Protein AF-A0A258BXW6-F1 (afdb_monomer)

Foldseek 3Di:
DPPPPDPDDDDDPPDDDDDQKDKDWFWDDKFWAPDKDKDWDDDPNKTKIKIKTKIKIKTKMFMAGPPPRDTLDIDIDMDMKMKMKIWIWDWDDDDPDIDIAIGIDIDIDDPVVVVVVNVVVRVLVRVCSVVVHDSVQVVVVDDPDDDPDDPVVVPPPSPDDDPDDDDDDDDDDDDDDDDDDDDDDDDDDDDDDDDDDDDDDDDPALEFEDEALDLDGDPSNLVSLLVCLVVLAVHKHKYWYKYFLVNQDQLQSLVVSLVSNVSNSLSSNVVSVFDSVQKAWPDADDSRDRDFQDDDDRMGTGTMIIGHD

Mean predicted aligned error: 19.69 Å

pLDDT: mean 71.51, std 20.93, range [25.02, 97.0]

Secondary structure (DSSP, 8-state):
-------PPPP-TTPPPP-SEEEEEEEEEEES-SS-EEEE--BTTEEEEEEEEEEEEEEEEEEEETTT--EEEEEEEEEEEEEEEEEEEEEEEETTEEEEEEEEEEEE--HHHHHHHHHHHHHHHHHHHHHT--HHHHHTT--SS-----HHHHTTTTT---TT-PPPPP---------PPPP-------------------TT-EEEE--TT--PPPHHHHHHHHHHHHHHTTS-EEEEEEEETT----HHHHHHHHHHHHHHHHHHHHTTT--GGGEEEEE---TT-----B-STTEEEEEEEEE--

Nearest PDB structures (foldseek):
  4q79-assembly1_C  TM=8.155E-01  e=1.060E-08  Escherichia coli Xuzhou21
  6lqh-assembly1_A  TM=7.697E-01  e=7.019E-09  Escherichia coli K-12
  7brm-assembly1_A  TM=7.481E-01  e=8.883E-09  Escherichia coli K-12
  6l7a-assembly1_A  TM=6.802E-01  e=4.383E-09  Escherichia coli O69:H11 str. 08-4661
  6si7-assembly1_P  TM=7.973E-01  e=1.498E-07  Escherichia coli

Sequence (309 aa):
MNGNRVPWLPYFGGTITQSDYYIVGGITELNYNIRSGGGEVQINNIGPKARVFTQSVAVDLRIVDSRSLVVIKTISLTKQFSGYEIGADVFRFFGTDLFDINIGAKGQEPLQLGIRTALEEATMRLVAATAKVDPTLCMGQRLDTIPDLPADQLRGRALRQPAGAVAPSAMEEAAQPGASVPTGASLNQPSDVRRASAGAASGDALQVGFEFGDATLTGAGQSVLDRVAQRAATGPTDLMIVAHDTENWDPAKRDSLLDQRITAVVSALANRGVPIGGITVTWRPDKSDTSIHRDGPGRQEIAKIQVRK

Structure (mmCIF, N/CA/C/O backbone):
data_AF-A0A258BXW6-F1
#
_entry.id   AF-A0A258BXW6-F1
#
loop_
_atom_site.group_PDB
_atom_site.id
_atom_site.type_symbol
_atom_site.label_atom_id
_atom_site.label_alt_id
_atom_site.label_comp_id
_atom_site.label_asym_id
_atom_site.label_entity_id
_atom_site.label_seq_id
_atom_site.pdbx_PDB_ins_code
_atom_site.Cartn_x
_atom_site.Cartn_y
_atom_site.Cartn_z
_atom_site.occupancy
_atom_site.B_iso_or_equiv
_atom_site.auth_seq_id
_atom_site.auth_comp_id
_atom_site.auth_asym_id
_atom_site.auth_atom_id
_atom_site.pdbx_PDB_model_num
ATOM 1 N N . MET A 1 1 ? -2.210 19.583 -42.099 1.00 38.62 1 MET A N 1
ATOM 2 C CA . MET A 1 1 ? -1.957 18.625 -41.001 1.00 38.62 1 MET A CA 1
ATOM 3 C C . MET A 1 1 ? -1.018 17.557 -41.535 1.00 38.62 1 MET A C 1
ATOM 5 O O . MET A 1 1 ? -1.472 16.644 -42.210 1.00 38.62 1 MET A O 1
ATOM 9 N N . ASN A 1 2 ? 0.290 17.710 -41.326 1.00 38.69 2 ASN A N 1
ATOM 10 C CA . ASN A 1 2 ? 1.260 16.693 -41.731 1.00 38.69 2 ASN A CA 1
ATOM 11 C C . ASN A 1 2 ? 1.215 15.573 -40.689 1.00 38.69 2 ASN A C 1
ATOM 13 O O . ASN A 1 2 ? 1.906 15.630 -39.679 1.00 38.69 2 ASN A O 1
ATOM 17 N N . GLY A 1 3 ? 0.306 14.616 -40.886 1.00 45.84 3 GLY A N 1
ATOM 18 C CA . GLY A 1 3 ? 0.217 13.429 -40.046 1.00 45.84 3 GLY A CA 1
ATOM 19 C C . GLY A 1 3 ? 1.504 12.628 -40.187 1.00 45.84 3 GLY A C 1
ATOM 20 O O . GLY A 1 3 ? 1.820 12.164 -41.283 1.00 45.84 3 GLY A O 1
ATOM 21 N N . ASN A 1 4 ? 2.257 12.497 -39.097 1.00 52.84 4 ASN A N 1
ATOM 22 C CA . ASN A 1 4 ? 3.433 11.638 -39.046 1.00 52.84 4 ASN A CA 1
ATOM 23 C C . ASN A 1 4 ? 3.034 10.236 -39.529 1.00 52.84 4 ASN A C 1
ATOM 25 O O . ASN A 1 4 ? 2.206 9.573 -38.902 1.00 52.84 4 ASN A O 1
ATOM 29 N N . ARG A 1 5 ? 3.585 9.796 -40.670 1.00 52.72 5 ARG A N 1
ATOM 30 C CA . ARG A 1 5 ? 3.429 8.420 -41.150 1.00 52.72 5 ARG A CA 1
ATOM 31 C C . ARG A 1 5 ? 4.165 7.517 -40.173 1.00 52.72 5 ARG A C 1
ATOM 33 O O . ARG A 1 5 ? 5.387 7.421 -40.220 1.00 52.72 5 ARG A O 1
ATOM 40 N N . VAL A 1 6 ? 3.420 6.887 -39.276 1.00 55.12 6 VAL A N 1
ATOM 41 C CA . VAL A 1 6 ? 3.958 5.820 -38.436 1.00 55.12 6 VAL A CA 1
ATOM 42 C C . VAL A 1 6 ? 4.238 4.637 -39.371 1.00 55.12 6 VAL A C 1
ATOM 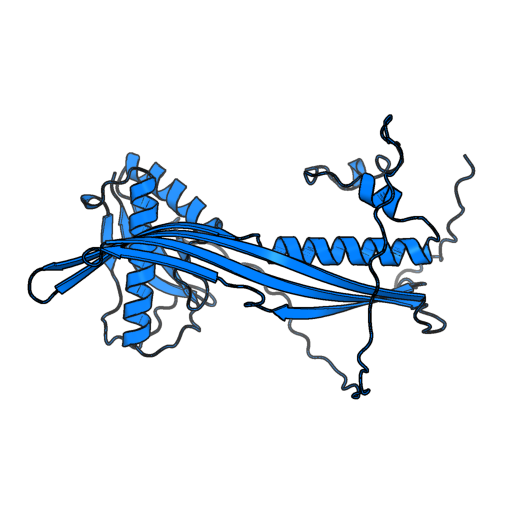44 O O . VAL A 1 6 ? 3.324 4.243 -40.103 1.00 55.12 6 VAL A O 1
ATOM 47 N N . PRO A 1 7 ? 5.472 4.109 -39.446 1.00 62.53 7 PRO A N 1
ATOM 48 C CA . PRO A 1 7 ? 5.765 2.954 -40.282 1.00 62.53 7 PRO A CA 1
ATOM 49 C C . PRO A 1 7 ? 5.052 1.742 -39.680 1.00 62.53 7 PRO A C 1
ATOM 51 O O . PRO A 1 7 ? 5.501 1.168 -38.693 1.00 62.53 7 PRO A O 1
ATOM 54 N N . TRP A 1 8 ? 3.895 1.387 -40.230 1.00 60.78 8 TRP A N 1
ATOM 55 C CA . TRP A 1 8 ? 3.171 0.196 -39.806 1.00 60.78 8 TRP A CA 1
ATOM 56 C C . TRP A 1 8 ? 3.948 -1.041 -40.254 1.00 60.78 8 TRP A C 1
ATOM 58 O O . TRP A 1 8 ? 4.166 -1.231 -41.452 1.00 60.78 8 TRP A O 1
ATOM 68 N N . LEU A 1 9 ? 4.354 -1.888 -39.305 1.00 64.69 9 LEU A N 1
ATOM 69 C CA . LEU A 1 9 ? 4.819 -3.228 -39.643 1.00 64.69 9 LEU A CA 1
ATOM 70 C C . LEU A 1 9 ? 3.616 -4.060 -40.124 1.00 64.69 9 LEU A C 1
ATOM 72 O O . LEU A 1 9 ? 2.578 -4.057 -39.455 1.00 64.69 9 LEU A O 1
ATOM 76 N N . PRO A 1 10 ? 3.717 -4.756 -41.270 1.00 67.56 10 PRO A N 1
ATOM 77 C CA . PRO A 1 10 ? 2.646 -5.619 -41.748 1.00 67.56 10 PRO A CA 1
ATOM 78 C C . PRO A 1 10 ? 2.363 -6.727 -40.726 1.00 67.56 10 PRO A C 1
ATOM 80 O O . PRO A 1 10 ? 3.268 -7.439 -40.293 1.00 67.56 10 PRO A O 1
ATOM 83 N N . TYR A 1 11 ? 1.095 -6.857 -40.331 1.00 69.88 11 TYR A N 1
ATOM 84 C CA . TYR A 1 11 ? 0.631 -7.927 -39.454 1.00 69.88 11 TYR A CA 1
ATOM 85 C C . TYR A 1 11 ? 0.370 -9.190 -40.272 1.00 69.88 11 TYR A C 1
ATOM 87 O O . TYR A 1 11 ? -0.451 -9.183 -41.191 1.00 69.88 11 TYR A O 1
ATOM 95 N N . PHE A 1 12 ? 1.027 -10.284 -39.901 1.00 75.81 12 PHE A N 1
ATOM 96 C CA . PHE A 1 12 ? 0.749 -11.609 -40.440 1.00 75.81 12 PHE A CA 1
ATOM 97 C C . PHE A 1 12 ? 0.107 -12.459 -39.339 1.00 75.81 12 PHE A C 1
ATOM 99 O O . PHE A 1 12 ? 0.644 -12.564 -38.233 1.00 75.81 12 PHE A O 1
ATOM 106 N N . GLY A 1 13 ? -1.054 -13.055 -39.617 1.00 79.94 13 GLY A N 1
ATOM 107 C CA . GLY A 1 13 ? -1.730 -13.940 -38.665 1.00 79.94 13 GLY A CA 1
ATOM 108 C C . GLY A 1 13 ? -0.790 -15.053 -38.188 1.00 79.94 13 GLY A C 1
ATOM 109 O O . GLY A 1 13 ? -0.112 -15.677 -38.998 1.00 79.94 13 GLY A O 1
ATOM 110 N N . GLY A 1 14 ? -0.715 -15.266 -36.872 1.00 82.75 14 GLY A N 1
ATOM 111 C CA . GLY A 1 14 ? 0.210 -16.227 -36.255 1.00 82.75 14 GLY A CA 1
ATOM 112 C C . GLY A 1 14 ? 1.610 -15.686 -35.926 1.00 82.75 14 GLY A C 1
ATOM 113 O O . GLY A 1 14 ? 2.431 -16.444 -35.419 1.00 82.75 14 GLY A O 1
ATOM 114 N N . THR A 1 15 ? 1.890 -14.398 -36.163 1.00 78.69 15 THR A N 1
ATOM 115 C CA . THR A 1 15 ? 3.160 -13.752 -35.768 1.00 78.69 15 THR A CA 1
ATOM 116 C C . THR A 1 15 ? 3.024 -12.913 -34.493 1.00 78.69 15 THR A C 1
ATOM 118 O O . THR A 1 15 ? 1.950 -12.392 -34.186 1.00 78.69 15 THR A O 1
ATOM 121 N N . ILE A 1 16 ? 4.119 -12.791 -33.731 1.00 76.19 16 ILE A N 1
ATOM 122 C CA . ILE A 1 16 ? 4.218 -11.889 -32.575 1.00 76.19 16 ILE A CA 1
ATOM 123 C C . ILE A 1 16 ? 4.626 -10.508 -33.091 1.00 76.19 16 ILE A C 1
ATOM 125 O O . ILE A 1 16 ? 5.629 -10.383 -33.794 1.00 76.19 16 ILE A O 1
ATOM 129 N N . THR A 1 17 ? 3.859 -9.475 -32.739 1.00 77.50 17 THR A N 1
ATOM 130 C CA . THR A 1 17 ? 4.159 -8.090 -33.122 1.00 77.50 17 THR A CA 1
ATOM 131 C C . THR A 1 17 ? 5.529 -7.673 -32.597 1.00 77.50 17 THR A C 1
ATOM 133 O O . THR A 1 17 ? 5.824 -7.828 -31.412 1.00 77.50 17 THR A O 1
ATOM 136 N N . GLN A 1 18 ? 6.355 -7.121 -33.482 1.00 81.44 18 GLN A N 1
ATOM 137 C CA . GLN A 1 18 ? 7.660 -6.585 -33.119 1.00 81.44 18 GLN A CA 1
ATOM 138 C C . GLN A 1 18 ? 7.512 -5.307 -32.281 1.00 81.44 18 GLN A C 1
ATOM 140 O O . GLN A 1 18 ? 6.713 -4.431 -32.610 1.00 81.44 18 GLN A O 1
ATOM 145 N N . SER A 1 19 ? 8.337 -5.183 -31.241 1.00 87.19 19 SER A N 1
ATOM 146 C CA . SER A 1 19 ? 8.493 -3.958 -30.453 1.00 87.19 19 SER A CA 1
ATOM 147 C C . SER A 1 19 ? 9.816 -3.280 -30.798 1.00 87.19 19 SER A C 1
ATOM 149 O O . SER A 1 19 ? 10.852 -3.940 -30.852 1.00 87.19 19 SER A O 1
ATOM 151 N N . ASP A 1 20 ? 9.806 -1.962 -31.002 1.00 89.00 20 ASP A N 1
ATOM 152 C CA . ASP A 1 20 ? 11.047 -1.182 -31.118 1.00 89.00 20 ASP A CA 1
ATOM 153 C C . ASP A 1 20 ? 11.695 -0.965 -29.747 1.00 89.00 20 ASP A C 1
ATOM 155 O O . ASP A 1 20 ? 12.913 -1.065 -29.607 1.00 89.00 20 ASP A O 1
ATOM 159 N N . TYR A 1 21 ? 10.880 -0.783 -28.707 1.00 93.88 21 TYR A N 1
ATOM 160 C CA . TYR A 1 21 ? 11.328 -0.563 -27.334 1.00 93.88 21 TYR A CA 1
ATOM 161 C C . TYR A 1 21 ? 10.592 -1.466 -26.351 1.00 93.88 21 TYR A C 1
ATOM 163 O O . TYR A 1 21 ? 9.419 -1.788 -26.547 1.00 93.88 21 TYR A O 1
ATOM 171 N N . TYR A 1 22 ? 11.257 -1.798 -25.249 1.00 94.31 22 TYR A N 1
ATOM 172 C CA . TYR A 1 22 ? 10.621 -2.400 -24.082 1.00 94.31 22 TYR A CA 1
ATOM 173 C C . TYR A 1 22 ? 11.008 -1.647 -22.809 1.00 94.31 22 TYR A C 1
ATOM 175 O O . TYR A 1 22 ? 12.120 -1.133 -22.682 1.00 94.31 22 TYR A O 1
ATOM 183 N N . ILE A 1 23 ? 10.070 -1.563 -21.864 1.00 96.31 23 ILE A N 1
ATOM 184 C CA . ILE A 1 23 ? 10.306 -0.999 -20.533 1.00 96.31 23 ILE A CA 1
ATOM 185 C C . ILE A 1 23 ? 10.512 -2.158 -19.564 1.00 96.31 23 ILE A C 1
ATOM 187 O O . ILE A 1 23 ? 9.739 -3.114 -19.559 1.00 96.31 23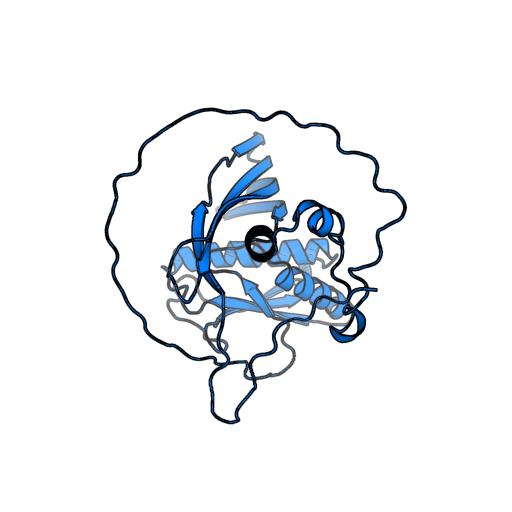 ILE A O 1
ATOM 191 N N . VAL A 1 24 ? 11.554 -2.074 -18.745 1.00 96.69 24 VAL A N 1
ATOM 192 C CA . VAL A 1 24 ? 11.873 -3.063 -17.713 1.00 96.69 24 VAL A CA 1
ATOM 193 C C . VAL A 1 24 ? 12.290 -2.350 -16.434 1.00 96.69 24 VAL A C 1
ATOM 195 O O . VAL A 1 24 ? 12.892 -1.281 -16.481 1.00 96.69 24 VAL A O 1
ATOM 198 N N . GLY A 1 25 ? 11.980 -2.939 -15.288 1.00 95.69 25 GLY A N 1
ATOM 199 C CA . GLY A 1 25 ? 12.284 -2.371 -13.983 1.00 95.69 25 GLY A CA 1
ATOM 200 C C . GLY A 1 25 ? 11.345 -2.919 -12.922 1.00 95.69 25 GLY A C 1
ATOM 201 O O . GLY A 1 25 ? 10.719 -3.960 -13.133 1.00 95.69 25 GLY A O 1
ATOM 202 N N . GLY A 1 26 ? 11.227 -2.217 -11.802 1.00 94.25 26 GLY A N 1
ATOM 203 C CA . GLY A 1 26 ? 10.331 -2.621 -10.732 1.00 94.25 26 GLY A CA 1
ATOM 204 C C . GLY A 1 26 ? 10.253 -1.625 -9.588 1.00 94.25 26 GLY A C 1
ATOM 205 O O . GLY A 1 26 ? 10.873 -0.565 -9.604 1.00 94.25 26 GLY A O 1
ATOM 206 N N . ILE A 1 27 ? 9.462 -2.003 -8.590 1.00 93.44 27 ILE A N 1
ATOM 207 C CA . ILE A 1 27 ? 9.464 -1.371 -7.275 1.00 93.44 27 ILE A CA 1
ATOM 208 C C . ILE A 1 27 ? 10.717 -1.867 -6.556 1.00 93.44 27 ILE A C 1
ATOM 210 O O . ILE A 1 27 ? 10.876 -3.074 -6.373 1.00 93.44 27 ILE A O 1
ATOM 214 N N . THR A 1 28 ? 11.615 -0.955 -6.208 1.00 91.69 28 THR A N 1
ATOM 215 C CA . THR A 1 28 ? 12.953 -1.277 -5.691 1.00 91.69 28 THR A CA 1
ATOM 216 C C . THR A 1 28 ? 13.121 -0.968 -4.215 1.00 91.69 28 THR A C 1
ATOM 218 O O . THR A 1 28 ? 13.999 -1.538 -3.574 1.00 91.69 28 THR A O 1
ATOM 221 N N . GLU A 1 29 ? 12.242 -0.146 -3.645 1.00 84.50 29 GLU A N 1
ATOM 222 C CA . GLU A 1 29 ? 12.220 0.124 -2.212 1.00 84.50 29 GLU A CA 1
ATOM 223 C C . GLU A 1 29 ? 10.786 0.182 -1.702 1.00 84.50 29 GLU A C 1
ATOM 225 O O . GLU A 1 29 ? 9.893 0.723 -2.357 1.00 84.50 29 GLU A O 1
ATOM 230 N N . LEU A 1 30 ? 10.593 -0.343 -0.497 1.00 84.31 30 LEU A N 1
ATOM 231 C CA . LEU A 1 30 ? 9.419 -0.110 0.324 1.00 84.31 30 LEU A CA 1
ATOM 232 C C . LEU A 1 30 ? 9.897 0.059 1.763 1.00 84.31 30 LEU A C 1
ATOM 234 O O . LEU A 1 30 ? 10.397 -0.885 2.374 1.00 84.31 30 LEU A O 1
ATOM 238 N N . ASN A 1 31 ? 9.776 1.273 2.283 1.00 76.94 31 ASN A N 1
ATOM 239 C CA . ASN A 1 31 ? 10.279 1.632 3.598 1.00 76.94 31 ASN A CA 1
ATOM 240 C C . ASN A 1 31 ? 9.134 2.144 4.461 1.00 76.94 31 ASN A C 1
ATOM 242 O O . ASN A 1 31 ? 8.517 3.154 4.147 1.00 76.94 31 ASN A O 1
ATOM 246 N N . TYR A 1 32 ? 8.850 1.451 5.558 1.00 69.12 32 TYR A N 1
ATOM 247 C CA . TYR A 1 32 ? 7.686 1.725 6.399 1.00 69.12 32 TYR A CA 1
ATOM 248 C C . TYR A 1 32 ? 7.943 2.726 7.532 1.00 69.12 32 TYR A C 1
ATOM 250 O O . TYR A 1 32 ? 7.028 3.005 8.303 1.00 69.12 32 TYR A O 1
ATOM 258 N N . ASN A 1 33 ? 9.168 3.242 7.688 1.00 63.09 33 ASN A N 1
ATOM 259 C CA . ASN A 1 33 ? 9.505 4.054 8.857 1.00 63.09 33 ASN A CA 1
ATOM 260 C C . ASN A 1 33 ? 10.612 5.084 8.586 1.00 63.09 33 ASN A C 1
ATOM 262 O O . ASN A 1 33 ? 11.692 5.021 9.171 1.00 63.09 33 ASN A O 1
ATOM 266 N N . ILE A 1 34 ? 10.348 6.046 7.699 1.00 56.78 34 ILE A N 1
ATOM 267 C CA . ILE A 1 34 ? 11.356 7.059 7.340 1.00 56.78 34 ILE A CA 1
ATOM 268 C C . ILE A 1 34 ? 11.399 8.207 8.353 1.00 56.78 34 ILE A C 1
ATOM 270 O O . ILE A 1 34 ? 12.479 8.695 8.678 1.00 56.78 34 ILE A O 1
ATOM 274 N N . ARG A 1 35 ? 10.235 8.630 8.864 1.00 55.94 35 ARG A N 1
ATOM 275 C CA . ARG A 1 35 ? 10.067 9.664 9.903 1.00 55.94 35 ARG A CA 1
ATOM 276 C C . ARG A 1 35 ? 8.717 9.481 10.590 1.00 55.94 35 ARG A C 1
ATOM 278 O O . ARG A 1 35 ? 7.756 10.180 10.268 1.00 55.94 35 ARG A O 1
ATOM 285 N N . SER A 1 36 ? 8.630 8.504 11.484 1.00 58.41 36 SER A N 1
ATOM 286 C CA . SER A 1 36 ? 7.463 8.366 12.357 1.00 58.41 36 SER A CA 1
ATOM 287 C C . SER A 1 36 ? 7.725 9.099 13.667 1.00 58.41 36 SER A C 1
ATOM 289 O O . SER A 1 36 ? 8.821 9.022 14.218 1.00 58.41 36 SER A O 1
ATOM 291 N N . GLY A 1 37 ? 6.740 9.845 14.152 1.00 61.16 37 GLY A N 1
ATOM 292 C CA . GLY A 1 37 ? 6.876 10.658 15.356 1.00 61.16 37 GLY A CA 1
ATOM 293 C C . GLY A 1 37 ? 5.520 10.927 15.981 1.00 61.16 37 GLY A C 1
ATOM 294 O O . GLY A 1 37 ? 4.497 10.876 15.303 1.00 61.16 37 GLY A O 1
ATOM 295 N N . GLY A 1 38 ? 5.494 11.194 17.278 1.00 65.88 38 GLY A N 1
ATOM 296 C CA . GLY A 1 38 ? 4.250 11.464 17.974 1.00 65.88 38 GLY A CA 1
ATOM 297 C C . GLY A 1 38 ? 4.477 11.939 19.394 1.00 65.88 38 GLY A C 1
ATOM 298 O O . GLY A 1 38 ? 5.539 11.713 19.969 1.00 65.88 38 GLY A O 1
ATOM 299 N N . GLY A 1 39 ? 3.475 12.624 19.925 1.00 65.56 39 GLY A N 1
ATOM 300 C CA . GLY A 1 39 ? 3.435 13.085 21.303 1.00 65.56 39 GLY A CA 1
ATOM 301 C C . GLY A 1 39 ? 2.172 12.573 21.972 1.00 65.56 39 GLY A C 1
ATOM 302 O O . GLY A 1 39 ? 1.099 12.554 21.363 1.00 65.56 39 GLY A O 1
ATOM 303 N N . GLU A 1 40 ? 2.311 12.166 23.224 1.00 73.94 40 GLU A N 1
ATOM 304 C CA . GLU A 1 40 ? 1.192 11.841 24.095 1.00 73.94 40 GLU A CA 1
ATOM 305 C C . GLU A 1 40 ? 1.323 12.636 25.390 1.00 73.94 40 GLU A C 1
ATOM 307 O O . GLU A 1 40 ? 2.422 12.834 25.911 1.00 73.94 40 GLU A O 1
ATOM 312 N N . VAL A 1 41 ? 0.196 13.138 25.884 1.00 70.56 41 VAL A N 1
ATOM 313 C CA . VAL A 1 41 ? 0.109 13.793 27.191 1.00 70.56 41 VAL A CA 1
ATOM 314 C C . VAL A 1 41 ? -0.939 13.040 27.978 1.00 70.56 41 VAL A C 1
ATOM 316 O O . VAL A 1 41 ? -2.065 12.910 27.513 1.00 70.56 41 VAL A O 1
ATOM 319 N N . GLN A 1 42 ? -0.578 12.550 29.160 1.00 69.56 42 GLN A N 1
ATOM 320 C CA . GLN A 1 42 ? -1.467 11.746 29.991 1.00 69.56 42 GLN A CA 1
ATOM 321 C C . GLN A 1 42 ? -1.538 12.325 31.406 1.00 69.56 42 GLN A C 1
ATOM 323 O O . GLN A 1 42 ? -0.515 12.622 32.021 1.00 69.56 42 GLN A O 1
ATOM 328 N N . ILE A 1 43 ? -2.755 12.466 31.935 1.00 59.34 43 ILE A N 1
ATOM 329 C CA . ILE A 1 43 ? -3.023 12.791 33.341 1.00 59.34 43 ILE A CA 1
ATOM 330 C C . ILE A 1 43 ? -3.994 11.736 33.865 1.00 59.34 43 ILE A C 1
ATOM 332 O O . ILE A 1 43 ? -5.076 11.571 33.310 1.00 59.34 43 ILE A O 1
ATOM 336 N N . ASN A 1 44 ? -3.621 11.012 34.925 1.00 60.66 44 ASN A N 1
ATOM 337 C CA . ASN A 1 44 ? -4.410 9.889 35.457 1.00 60.66 44 ASN A CA 1
ATOM 338 C C . ASN A 1 44 ? -4.775 8.844 34.384 1.00 60.66 44 ASN A C 1
ATOM 340 O O . ASN A 1 44 ? -5.899 8.350 34.359 1.00 60.66 44 ASN A O 1
ATOM 344 N N . ASN A 1 45 ? -3.829 8.539 33.487 1.00 63.03 45 ASN A N 1
ATOM 345 C CA . ASN A 1 45 ? -4.018 7.649 32.339 1.00 63.03 45 ASN A CA 1
ATOM 346 C C . ASN A 1 45 ? -5.191 8.071 31.427 1.00 63.03 45 ASN A C 1
ATOM 348 O O . ASN A 1 45 ? -5.890 7.244 30.850 1.00 63.03 45 ASN A O 1
ATOM 352 N N . ILE A 1 46 ? -5.443 9.374 31.326 1.00 66.44 46 ILE A N 1
ATOM 353 C CA . ILE A 1 46 ? -6.357 9.948 30.347 1.00 66.44 46 ILE A CA 1
ATOM 354 C C . ILE A 1 46 ? -5.593 11.005 29.574 1.00 66.44 46 ILE A C 1
ATOM 356 O O . ILE A 1 46 ? -5.004 11.907 30.179 1.00 66.44 46 ILE A O 1
ATOM 360 N N . GLY A 1 47 ? -5.626 10.937 28.247 1.00 60.72 47 GLY A N 1
ATOM 361 C CA . GLY A 1 47 ? -5.190 12.083 27.468 1.00 60.72 47 GLY A CA 1
ATOM 362 C C . GLY A 1 47 ? -4.957 11.850 25.982 1.00 60.72 47 GLY A C 1
ATOM 363 O O . GLY A 1 47 ? -5.101 10.733 25.481 1.00 60.72 47 GLY A O 1
ATOM 364 N N . PRO A 1 48 ? -4.679 12.945 25.256 1.00 72.06 48 PRO A N 1
ATOM 365 C CA . PRO A 1 48 ? -4.553 12.925 23.811 1.00 72.06 48 PRO A CA 1
ATOM 366 C C . PRO A 1 48 ? -3.227 12.303 23.355 1.00 72.06 48 PRO A C 1
ATOM 368 O O . PRO A 1 48 ? -2.168 12.543 23.940 1.00 72.06 48 PRO A O 1
ATOM 371 N N . LYS A 1 49 ? -3.292 11.583 22.235 1.00 73.62 49 LYS A N 1
ATOM 372 C CA . LYS A 1 49 ? -2.160 11.096 21.446 1.00 73.62 49 LYS A CA 1
ATOM 373 C C . LYS A 1 49 ? -2.252 11.608 20.013 1.00 73.62 49 LYS A C 1
ATOM 375 O O . LYS A 1 49 ? -3.322 11.619 19.404 1.00 73.62 49 LYS A O 1
ATOM 380 N N . ALA A 1 50 ? -1.117 12.001 19.453 1.00 68.94 50 ALA A N 1
ATOM 381 C CA . ALA A 1 50 ? -0.991 12.319 18.038 1.00 68.94 50 ALA A CA 1
ATOM 382 C C . ALA A 1 50 ? 0.259 11.641 17.484 1.00 68.94 50 ALA A C 1
ATOM 384 O O . ALA A 1 50 ? 1.344 11.798 18.042 1.00 68.94 50 ALA A O 1
ATOM 385 N N . ARG A 1 51 ? 0.113 10.881 16.398 1.00 68.62 51 ARG A N 1
ATOM 386 C CA . ARG A 1 51 ? 1.195 10.151 15.730 1.00 68.62 51 ARG A CA 1
ATOM 387 C C . ARG A 1 51 ? 1.147 10.412 14.232 1.00 68.62 51 ARG A C 1
ATOM 389 O O . ARG A 1 51 ? 0.078 10.484 13.634 1.00 68.62 51 ARG A O 1
ATOM 396 N N . VAL A 1 52 ? 2.314 10.536 13.623 1.00 67.94 52 VAL A N 1
ATOM 397 C CA . VAL A 1 52 ? 2.506 10.607 12.177 1.00 67.94 52 VAL A CA 1
ATOM 398 C C . VAL A 1 52 ? 3.330 9.399 11.768 1.00 67.94 52 VAL A C 1
ATOM 400 O O . VAL A 1 52 ? 4.336 9.084 12.403 1.00 67.94 52 VAL A O 1
ATOM 403 N N . PHE A 1 53 ? 2.893 8.734 10.707 1.00 70.25 53 PHE A N 1
ATOM 404 C CA . PHE A 1 53 ? 3.553 7.580 10.116 1.00 70.25 53 PHE A CA 1
ATOM 405 C C . PHE A 1 53 ? 3.997 7.959 8.713 1.00 70.25 53 PHE A C 1
ATOM 407 O O . PHE A 1 53 ? 3.170 8.369 7.899 1.00 70.25 53 PHE A O 1
ATOM 414 N N . THR A 1 54 ? 5.287 7.821 8.425 1.00 71.25 54 THR A N 1
ATOM 415 C CA . THR A 1 54 ? 5.820 8.121 7.094 1.00 71.25 54 THR A CA 1
ATOM 416 C C . THR A 1 54 ? 6.440 6.872 6.501 1.00 71.25 54 THR A C 1
ATOM 418 O O . THR A 1 54 ? 7.405 6.337 7.052 1.00 71.25 54 THR A O 1
ATOM 421 N N . GLN A 1 55 ? 5.921 6.458 5.351 1.00 75.88 55 GLN A N 1
ATOM 422 C CA . GLN A 1 55 ? 6.463 5.371 4.543 1.00 75.88 55 GLN A CA 1
ATOM 423 C C . GLN A 1 55 ? 6.867 5.895 3.161 1.00 75.88 55 GLN A C 1
ATOM 425 O O . GLN A 1 55 ? 6.406 6.949 2.729 1.00 75.88 55 GLN A O 1
ATOM 430 N N . SER A 1 56 ? 7.712 5.177 2.438 1.00 79.75 56 SER A N 1
ATOM 431 C CA . SER A 1 56 ? 8.058 5.492 1.056 1.00 79.75 56 SER A CA 1
ATOM 432 C C . SER A 1 56 ? 8.086 4.246 0.188 1.00 79.75 56 SER A C 1
ATOM 434 O O . SER A 1 56 ? 8.249 3.123 0.665 1.00 79.75 56 SER A O 1
ATOM 436 N N . VAL A 1 57 ? 7.939 4.478 -1.110 1.00 86.38 57 VAL A N 1
ATOM 437 C CA . VAL A 1 57 ? 8.195 3.499 -2.159 1.00 86.38 57 VAL A CA 1
ATOM 438 C C . VAL A 1 57 ? 9.123 4.115 -3.189 1.00 86.38 57 VAL A C 1
ATOM 440 O O . VAL A 1 57 ? 8.902 5.261 -3.583 1.00 86.38 57 VAL A O 1
ATOM 443 N N . ALA A 1 58 ? 10.103 3.348 -3.662 1.00 87.00 58 ALA A N 1
ATOM 444 C CA . ALA A 1 58 ? 10.902 3.694 -4.831 1.00 87.00 58 ALA A CA 1
ATOM 445 C C . ALA A 1 58 ? 10.587 2.776 -6.015 1.00 87.00 58 ALA A C 1
ATOM 447 O O . ALA A 1 58 ? 10.311 1.585 -5.852 1.00 87.00 58 ALA A O 1
ATOM 448 N N . VAL A 1 59 ? 10.617 3.347 -7.215 1.00 93.00 59 VAL A N 1
ATOM 449 C CA . VAL A 1 59 ? 10.411 2.655 -8.483 1.00 93.00 59 VAL A CA 1
ATOM 450 C C . VAL A 1 59 ? 11.554 3.011 -9.419 1.00 93.00 59 VAL A C 1
ATOM 452 O O . VAL A 1 59 ? 11.757 4.187 -9.724 1.00 93.00 59 VAL A O 1
ATOM 455 N N . ASP A 1 60 ? 12.218 1.986 -9.945 1.00 96.12 60 ASP A N 1
ATOM 456 C CA . ASP A 1 60 ? 13.284 2.125 -10.929 1.00 96.12 60 ASP A CA 1
ATOM 457 C C . ASP A 1 60 ? 12.875 1.452 -12.235 1.00 96.12 60 ASP A C 1
ATOM 459 O O . ASP A 1 60 ? 12.712 0.232 -12.299 1.00 96.12 60 ASP A O 1
ATOM 463 N N . LEU A 1 61 ? 12.714 2.245 -13.294 1.00 96.38 61 LEU A N 1
ATOM 464 C CA . LEU A 1 61 ? 12.358 1.778 -14.633 1.00 96.38 61 LEU A CA 1
ATOM 465 C C . LEU A 1 61 ? 13.388 2.240 -15.662 1.00 96.38 61 LEU A C 1
ATOM 467 O O . LEU A 1 61 ? 13.924 3.345 -15.586 1.00 96.38 61 LEU A O 1
ATOM 471 N N . ARG A 1 62 ? 13.602 1.433 -16.698 1.00 97.00 62 ARG A N 1
ATOM 472 C CA . ARG A 1 62 ? 14.393 1.802 -17.874 1.00 97.00 62 ARG A CA 1
ATOM 473 C C . ARG A 1 62 ? 13.693 1.399 -19.161 1.00 97.00 62 ARG A C 1
ATOM 475 O O . ARG A 1 62 ? 13.015 0.376 -19.206 1.00 97.00 62 ARG A O 1
ATOM 482 N N . ILE A 1 63 ? 13.890 2.189 -20.210 1.00 96.62 63 ILE A N 1
ATOM 483 C CA . ILE A 1 63 ? 13.434 1.887 -21.569 1.00 96.62 63 ILE A CA 1
ATOM 484 C C . ILE A 1 63 ? 14.634 1.502 -22.432 1.00 96.62 63 ILE A C 1
ATOM 486 O O . ILE A 1 63 ? 15.660 2.188 -22.428 1.00 96.62 63 ILE A O 1
ATOM 490 N N . VAL A 1 64 ? 14.521 0.373 -23.125 1.00 96.94 64 VAL A N 1
ATOM 491 C CA . VAL A 1 64 ? 15.618 -0.282 -23.845 1.00 96.94 64 VAL A CA 1
ATOM 492 C C . VAL A 1 64 ? 15.228 -0.468 -25.304 1.00 96.94 64 VAL A C 1
ATOM 494 O O . VAL A 1 64 ? 14.091 -0.832 -25.605 1.00 96.94 64 VAL A O 1
ATOM 497 N N . ASP A 1 65 ? 16.168 -0.200 -26.206 1.00 95.12 65 ASP A N 1
ATOM 498 C CA . ASP A 1 65 ? 16.016 -0.483 -27.631 1.00 95.12 65 ASP A CA 1
ATOM 499 C C . ASP A 1 65 ? 16.103 -1.995 -27.880 1.00 95.12 65 ASP A C 1
ATOM 501 O O . ASP A 1 65 ? 17.068 -2.653 -27.493 1.00 95.12 65 ASP A O 1
ATOM 505 N N . SER A 1 66 ? 15.085 -2.562 -28.523 1.00 94.19 66 SER A N 1
ATOM 506 C CA . SER A 1 66 ? 14.934 -4.019 -28.649 1.00 94.19 66 SER A CA 1
ATOM 507 C C . SER A 1 66 ? 15.924 -4.647 -29.633 1.00 94.19 66 SER A C 1
ATOM 509 O O . SER A 1 66 ? 16.121 -5.859 -29.603 1.00 94.19 66 SER A O 1
ATOM 511 N N . ARG A 1 67 ? 16.539 -3.848 -30.517 1.00 91.38 67 ARG A N 1
ATOM 512 C CA . ARG A 1 67 ? 17.490 -4.328 -31.531 1.00 91.38 67 ARG A CA 1
ATOM 513 C C . ARG A 1 67 ? 18.927 -4.256 -31.029 1.00 91.38 67 ARG A C 1
ATOM 515 O O . ARG A 1 67 ? 19.687 -5.199 -31.210 1.00 91.38 67 ARG A O 1
ATOM 522 N N . SER A 1 68 ? 19.294 -3.134 -30.420 1.00 95.62 68 SER A N 1
ATOM 523 C CA . SER A 1 68 ? 20.656 -2.854 -29.947 1.00 95.62 68 SER A CA 1
ATOM 524 C C . SER A 1 68 ? 20.887 -3.214 -28.480 1.00 95.62 68 SER A C 1
ATOM 526 O O . SER A 1 68 ? 22.035 -3.291 -28.054 1.00 95.62 68 SER A O 1
ATOM 528 N N . LEU A 1 69 ? 19.815 -3.416 -27.704 1.00 96.25 69 LEU A N 1
ATOM 529 C CA . LEU A 1 69 ? 19.839 -3.630 -26.252 1.00 96.25 69 LEU A CA 1
ATOM 530 C C . LEU A 1 69 ? 20.442 -2.461 -25.455 1.00 96.25 69 LEU A C 1
ATOM 532 O O . LEU A 1 69 ? 20.723 -2.588 -24.261 1.00 96.25 69 LEU A O 1
ATOM 536 N N . VAL A 1 70 ? 20.610 -1.302 -26.093 1.00 96.62 70 VAL A N 1
ATOM 537 C CA . VAL A 1 70 ? 21.088 -0.086 -25.439 1.00 96.62 70 VAL A CA 1
ATOM 538 C C . VAL A 1 70 ? 19.971 0.499 -24.579 1.00 96.62 70 VAL A C 1
ATOM 540 O O . VAL A 1 70 ? 18.826 0.653 -25.016 1.00 96.62 70 VAL A O 1
ATOM 543 N N . VAL A 1 71 ? 20.312 0.853 -23.339 1.00 96.50 71 VAL A N 1
ATOM 544 C CA . VAL A 1 71 ? 19.411 1.577 -22.441 1.00 96.50 71 VAL A CA 1
ATOM 545 C C . VAL A 1 71 ? 19.294 3.017 -22.928 1.00 96.50 71 VAL A C 1
ATOM 547 O O . VAL A 1 71 ? 20.265 3.767 -22.897 1.00 96.50 71 VAL A O 1
ATOM 550 N N . ILE A 1 72 ? 18.099 3.406 -23.362 1.00 95.06 72 ILE A N 1
ATOM 551 C CA . ILE A 1 72 ? 17.835 4.753 -23.875 1.00 95.06 72 ILE A CA 1
ATOM 552 C C . ILE A 1 72 ? 17.661 5.746 -22.724 1.00 95.06 72 ILE A C 1
ATOM 554 O O . ILE A 1 72 ? 18.136 6.877 -22.799 1.00 95.06 72 ILE A O 1
ATOM 558 N N . LYS A 1 73 ? 16.972 5.335 -21.653 1.00 94.25 73 LYS A N 1
ATOM 559 C CA . LYS A 1 73 ? 16.778 6.154 -20.451 1.00 94.25 73 LYS A CA 1
ATOM 560 C C . LYS A 1 73 ? 16.449 5.295 -19.238 1.00 94.25 73 LYS A C 1
ATOM 562 O O . LYS A 1 73 ? 15.745 4.295 -19.367 1.00 94.25 73 LYS A O 1
ATOM 567 N N . THR A 1 74 ? 16.886 5.760 -18.072 1.00 94.44 74 THR A N 1
ATOM 568 C CA . THR A 1 74 ? 16.529 5.222 -16.756 1.00 94.44 74 THR A CA 1
ATOM 569 C C . THR A 1 74 ? 15.851 6.313 -15.933 1.00 94.44 74 THR A C 1
ATOM 571 O O . THR A 1 74 ? 16.210 7.486 -16.032 1.00 94.44 74 THR A O 1
ATOM 574 N N . ILE A 1 75 ? 14.861 5.927 -15.140 1.00 91.25 75 ILE A N 1
ATOM 575 C CA . ILE A 1 75 ? 14.137 6.772 -14.199 1.00 91.25 75 ILE A CA 1
ATOM 576 C C . ILE A 1 75 ? 14.120 6.058 -12.849 1.00 91.25 75 ILE A C 1
ATOM 578 O O . ILE A 1 75 ? 13.775 4.882 -12.793 1.00 91.25 75 ILE A O 1
ATOM 582 N N . SER A 1 76 ? 14.456 6.798 -11.796 1.00 92.69 76 SER A N 1
ATOM 583 C CA . SER A 1 76 ? 14.269 6.411 -10.399 1.00 92.69 76 SER A CA 1
ATOM 584 C C . SER A 1 76 ? 13.359 7.447 -9.753 1.00 92.69 76 SER A C 1
ATOM 586 O O . SER A 1 76 ? 13.633 8.647 -9.853 1.00 92.69 76 SER A O 1
ATOM 588 N N . LEU A 1 77 ? 12.242 7.011 -9.178 1.00 87.69 77 LEU A N 1
ATOM 589 C CA . LEU A 1 77 ? 11.296 7.879 -8.481 1.00 87.69 77 LEU A CA 1
ATOM 590 C C . LEU A 1 77 ? 10.997 7.314 -7.106 1.00 87.69 77 LEU A C 1
ATOM 592 O O . LEU A 1 77 ? 10.652 6.143 -6.983 1.00 87.69 77 LEU A O 1
ATOM 596 N N . THR A 1 78 ? 11.012 8.184 -6.104 1.00 86.31 78 THR A N 1
ATOM 597 C CA . THR A 1 78 ? 10.568 7.855 -4.752 1.00 86.31 78 THR A CA 1
ATOM 598 C C . THR A 1 78 ? 9.324 8.659 -4.426 1.00 86.31 78 THR A C 1
ATOM 600 O O . THR A 1 78 ? 9.328 9.887 -4.513 1.00 86.31 78 THR A O 1
ATOM 603 N N . LYS A 1 79 ? 8.261 7.976 -4.007 1.00 82.25 79 LYS A N 1
ATOM 604 C CA . LYS A 1 79 ? 7.069 8.605 -3.445 1.00 82.25 79 LYS A CA 1
ATOM 605 C C . LYS A 1 79 ? 7.010 8.332 -1.951 1.00 82.25 79 LYS A C 1
ATOM 607 O O . LYS A 1 79 ? 7.111 7.186 -1.522 1.00 82.25 79 LYS A O 1
ATOM 612 N N . GLN A 1 80 ? 6.827 9.390 -1.171 1.00 77.25 80 GLN A N 1
ATOM 613 C CA . GLN A 1 80 ? 6.544 9.297 0.257 1.00 77.25 80 GLN A CA 1
ATOM 614 C C . GLN A 1 80 ? 5.034 9.340 0.487 1.00 77.25 80 GLN A C 1
ATOM 616 O O . GLN A 1 80 ? 4.315 10.055 -0.211 1.00 77.25 80 GLN A O 1
ATOM 621 N N . PHE A 1 81 ? 4.585 8.575 1.473 1.00 73.56 81 PHE A N 1
ATOM 622 C CA . PHE A 1 81 ? 3.222 8.530 1.967 1.00 73.56 81 PHE A CA 1
ATOM 623 C C . PHE A 1 81 ? 3.260 8.937 3.433 1.00 73.56 81 PHE A C 1
ATOM 625 O O . PHE A 1 81 ? 4.015 8.369 4.227 1.00 73.56 81 PHE A O 1
ATOM 632 N N . SER A 1 82 ? 2.422 9.895 3.794 1.00 65.50 82 SER A N 1
ATOM 633 C CA . SER A 1 82 ? 2.229 10.310 5.177 1.00 65.50 82 SER A CA 1
ATOM 634 C C . SER A 1 82 ? 0.840 9.903 5.643 1.00 65.50 82 SER A C 1
ATOM 636 O O . SER A 1 82 ? -0.160 10.163 4.971 1.00 65.50 82 SER A O 1
ATOM 638 N N . GLY A 1 83 ? 0.784 9.282 6.809 1.00 63.22 83 GLY A N 1
ATOM 639 C CA . GLY A 1 83 ? -0.429 9.017 7.555 1.00 63.22 83 GLY A CA 1
ATOM 640 C C . GLY A 1 83 ? -0.397 9.718 8.901 1.00 63.22 83 GLY A C 1
ATOM 641 O O . GLY A 1 83 ? 0.674 9.989 9.440 1.00 63.22 83 GLY A O 1
ATOM 642 N N . TYR A 1 84 ? -1.566 9.983 9.463 1.00 65.62 84 TYR A N 1
ATOM 643 C CA . TYR A 1 84 ? -1.701 10.535 10.803 1.00 65.62 84 TYR A CA 1
ATOM 644 C C . TYR A 1 84 ? -2.708 9.728 11.617 1.00 65.62 84 TYR A C 1
ATOM 646 O O . TYR A 1 84 ? -3.648 9.140 11.082 1.00 65.62 84 TYR A O 1
ATOM 654 N N . GLU A 1 85 ? -2.499 9.718 12.922 1.00 61.03 85 GLU A N 1
ATOM 655 C CA . GLU A 1 85 ? -3.400 9.196 13.936 1.00 61.03 85 GLU A CA 1
ATOM 656 C C . GLU A 1 85 ? -3.539 10.269 15.010 1.00 61.03 85 GLU A C 1
ATOM 658 O O . GLU A 1 85 ? -2.546 10.746 15.555 1.00 61.03 85 GLU A O 1
ATOM 663 N N . ILE A 1 86 ? -4.769 10.667 15.299 1.00 63.12 86 ILE A N 1
ATOM 664 C CA . ILE A 1 86 ? -5.096 11.575 16.394 1.00 63.12 86 ILE A CA 1
ATOM 665 C C . ILE A 1 86 ? -6.141 10.861 17.237 1.00 63.12 86 ILE A C 1
ATOM 667 O O . ILE A 1 86 ? -7.191 10.483 16.720 1.00 63.12 86 ILE A O 1
ATOM 671 N N . GLY A 1 87 ? -5.864 10.667 18.519 1.00 65.75 87 GLY A N 1
ATOM 672 C CA . GLY A 1 87 ? -6.773 9.985 19.427 1.00 65.75 87 GLY A CA 1
ATOM 673 C C . GLY A 1 87 ? -6.649 10.461 20.863 1.00 65.75 87 GLY A C 1
ATOM 674 O O . GLY A 1 87 ? -5.826 11.312 21.184 1.00 65.75 87 GLY A O 1
ATOM 675 N N . ALA A 1 88 ? -7.491 9.917 21.724 1.00 61.91 88 ALA A N 1
ATOM 676 C CA . ALA A 1 88 ? -7.431 10.063 23.163 1.00 61.91 88 ALA A CA 1
ATOM 677 C C . ALA A 1 88 ? -7.683 8.697 23.799 1.00 61.91 88 ALA A C 1
ATOM 679 O O . ALA A 1 88 ? -8.598 7.978 23.382 1.00 61.91 88 ALA A O 1
ATOM 680 N N . ASP A 1 89 ? -6.876 8.383 24.806 1.00 60.53 89 ASP A N 1
ATOM 681 C CA . ASP A 1 89 ? -6.928 7.112 25.520 1.00 60.53 89 ASP A CA 1
ATOM 682 C C . ASP A 1 89 ? -7.472 7.356 26.926 1.00 60.53 89 ASP A C 1
ATOM 684 O O . ASP A 1 89 ? -7.133 8.359 27.563 1.00 60.53 89 ASP A O 1
ATOM 688 N N . VAL A 1 90 ? -8.346 6.465 27.398 1.00 53.81 90 VAL A N 1
ATOM 689 C CA . VAL A 1 90 ? -8.899 6.479 28.757 1.00 53.81 90 VAL A CA 1
ATOM 690 C C . VAL A 1 90 ? -8.654 5.117 29.387 1.00 53.81 90 VAL A C 1
ATOM 692 O O . VAL A 1 90 ? -9.290 4.136 29.001 1.00 53.81 90 VAL A O 1
ATOM 695 N N . PHE A 1 91 ? -7.792 5.071 30.403 1.00 57.91 91 PHE A N 1
ATOM 696 C CA . PHE A 1 91 ? -7.561 3.865 31.192 1.00 57.91 91 PHE A CA 1
ATOM 697 C C . PHE A 1 91 ? -8.213 3.990 32.568 1.00 57.91 91 PHE A C 1
ATOM 699 O O . PHE A 1 91 ? -7.954 4.938 33.317 1.00 57.91 91 PHE A O 1
ATOM 706 N N . ARG A 1 92 ? -9.036 3.005 32.943 1.00 55.41 92 ARG A N 1
ATOM 707 C CA . ARG A 1 92 ? -9.610 2.940 34.291 1.00 55.41 92 ARG A CA 1
ATOM 708 C C . ARG A 1 92 ? -9.661 1.513 34.819 1.00 55.41 92 ARG A C 1
ATOM 710 O O . ARG A 1 92 ? -10.136 0.603 34.148 1.00 55.41 92 ARG A O 1
ATOM 717 N N . PHE A 1 93 ? -9.207 1.353 36.058 1.00 49.78 93 PHE A N 1
ATOM 718 C CA . PHE A 1 93 ? -9.354 0.116 36.815 1.00 49.78 93 PHE A CA 1
ATOM 719 C C . PHE A 1 93 ? -10.720 0.084 37.502 1.00 49.78 93 PHE A C 1
ATOM 721 O O . PHE A 1 93 ? -11.081 1.023 38.219 1.00 49.78 93 PHE A O 1
ATOM 728 N N . PHE A 1 94 ? -11.454 -1.011 37.314 1.00 55.88 94 PHE A N 1
ATOM 729 C CA . PHE A 1 94 ? -12.643 -1.337 38.096 1.00 55.88 94 PHE A CA 1
ATOM 730 C C . PHE A 1 94 ? -12.429 -2.712 38.738 1.00 55.88 94 PHE A C 1
ATOM 732 O O . PHE A 1 94 ? -12.601 -3.745 38.100 1.00 55.88 94 PHE A O 1
ATOM 739 N N . GLY A 1 95 ? -12.019 -2.732 40.009 1.00 67.19 95 GLY A N 1
ATOM 740 C CA . GLY A 1 95 ? -11.666 -3.982 40.689 1.00 67.19 95 GLY A CA 1
ATOM 741 C C . GLY A 1 95 ? -10.381 -4.593 40.119 1.00 67.19 95 GLY A C 1
ATOM 742 O O . GLY A 1 95 ? -9.335 -3.949 40.166 1.00 67.19 95 GLY A O 1
ATOM 743 N N . THR A 1 96 ? -10.455 -5.826 39.607 1.00 61.00 96 THR A N 1
ATOM 744 C CA . THR A 1 96 ? -9.336 -6.537 38.954 1.00 61.00 96 THR A CA 1
ATOM 745 C C . THR A 1 96 ? -9.254 -6.308 37.447 1.00 61.00 96 THR A C 1
ATOM 747 O O . THR A 1 96 ? -8.267 -6.710 36.833 1.00 61.00 96 THR A O 1
ATOM 750 N N . ASP A 1 97 ? -10.263 -5.666 36.856 1.00 34.66 97 ASP A N 1
ATOM 751 C CA . ASP A 1 97 ? -10.397 -5.551 35.408 1.00 34.66 97 ASP A CA 1
ATOM 752 C C . ASP A 1 97 ? -9.933 -4.171 34.920 1.00 34.66 97 ASP A C 1
ATOM 754 O O . ASP A 1 97 ? -10.234 -3.127 35.516 1.00 34.66 97 ASP A O 1
ATOM 758 N N . LEU A 1 98 ? -9.171 -4.180 33.824 1.00 48.34 98 LEU A N 1
ATOM 759 C CA . LEU A 1 98 ? -8.646 -2.994 33.154 1.00 48.34 98 LEU A CA 1
ATOM 760 C C . LEU A 1 98 ? -9.503 -2.692 31.928 1.00 48.34 98 LEU A C 1
ATOM 762 O O . LEU A 1 98 ? -9.613 -3.517 31.023 1.00 48.34 98 LEU A O 1
ATOM 766 N N . PHE A 1 99 ? -10.079 -1.494 31.893 1.00 42.88 99 PHE A N 1
ATOM 767 C CA . PHE A 1 99 ? -10.823 -0.999 30.742 1.00 42.88 99 PHE A CA 1
ATOM 768 C C . PHE A 1 99 ? -9.976 0.049 30.018 1.00 42.88 99 PHE A C 1
ATOM 770 O O . PHE A 1 99 ? -9.589 1.053 30.624 1.00 42.88 99 PHE A O 1
ATOM 777 N N . ASP A 1 100 ? -9.698 -0.203 28.738 1.00 49.53 100 ASP A N 1
ATOM 778 C CA . ASP A 1 100 ? -8.996 0.702 27.824 1.00 49.53 100 ASP A CA 1
ATOM 779 C C . ASP A 1 100 ? -9.952 1.134 26.704 1.00 49.53 100 ASP A C 1
ATOM 781 O O . ASP A 1 100 ? -10.436 0.311 25.922 1.00 49.53 100 ASP A O 1
ATOM 785 N N . ILE A 1 101 ? -10.259 2.430 26.651 1.00 55.59 101 ILE A N 1
ATOM 786 C CA . ILE A 1 101 ? -11.119 3.025 25.629 1.00 55.59 101 ILE A CA 1
ATOM 787 C C . ILE A 1 101 ? -10.265 3.972 24.787 1.00 55.59 101 ILE A C 1
ATOM 789 O O . ILE A 1 101 ? -9.878 5.048 25.243 1.00 55.59 101 ILE A O 1
ATOM 793 N N . ASN A 1 102 ? -10.024 3.579 23.536 1.00 57.16 102 ASN A N 1
ATOM 794 C CA . ASN A 1 102 ? -9.306 4.372 22.541 1.00 57.16 102 ASN A CA 1
ATOM 795 C C . ASN A 1 102 ? -10.321 5.047 21.600 1.00 57.16 102 ASN A C 1
ATOM 797 O O . ASN A 1 102 ? -11.064 4.361 20.891 1.00 57.16 102 ASN A O 1
ATOM 801 N N . ILE A 1 103 ? -10.346 6.382 21.551 1.00 60.03 103 ILE A N 1
ATOM 802 C CA . ILE A 1 103 ? -11.175 7.158 20.610 1.00 60.03 103 ILE A CA 1
ATOM 803 C C . ILE A 1 103 ? -10.245 7.947 19.692 1.00 60.03 103 ILE A C 1
ATOM 805 O O . ILE A 1 103 ? -9.462 8.752 20.178 1.00 60.03 103 ILE A O 1
ATOM 809 N N . GLY A 1 104 ? -10.324 7.772 18.369 1.00 59.44 104 GLY A N 1
ATOM 810 C CA . GLY A 1 104 ? -9.452 8.514 17.454 1.00 59.44 104 GLY A CA 1
ATOM 811 C C . GLY A 1 104 ? -9.807 8.419 15.974 1.00 59.44 104 GLY A C 1
ATOM 812 O O . GLY A 1 104 ? -10.591 7.571 15.549 1.00 59.44 104 GLY A O 1
ATOM 813 N N . ALA A 1 105 ? -9.207 9.314 15.193 1.00 52.66 105 ALA A N 1
ATOM 814 C CA . ALA A 1 105 ? -9.233 9.334 13.740 1.00 52.66 105 ALA A CA 1
ATOM 815 C C . ALA A 1 105 ? -7.833 9.014 13.202 1.00 52.66 105 ALA A C 1
ATOM 817 O O . ALA A 1 105 ? -6.843 9.634 13.592 1.00 52.66 105 ALA A O 1
ATOM 818 N N . LYS A 1 106 ? -7.757 8.056 12.276 1.00 57.75 106 LYS A N 1
ATOM 819 C CA . LYS A 1 106 ? -6.530 7.672 11.575 1.00 57.75 106 LYS A CA 1
ATOM 820 C C . LYS A 1 106 ? -6.777 7.763 10.075 1.00 57.75 106 LYS A C 1
ATOM 822 O O . LYS A 1 106 ? -7.782 7.254 9.585 1.00 57.75 106 LYS A O 1
ATOM 827 N N . GLY A 1 107 ? -5.873 8.417 9.358 1.00 53.72 107 GLY A N 1
ATOM 828 C CA . GLY A 1 107 ? -5.930 8.577 7.908 1.00 53.72 107 GLY A CA 1
ATOM 829 C C . GLY A 1 107 ? -4.564 8.303 7.299 1.00 53.72 107 GLY A C 1
ATOM 830 O O . GLY A 1 107 ? -3.551 8.753 7.829 1.00 53.72 107 GLY A O 1
ATOM 831 N N . GLN A 1 108 ? -4.520 7.547 6.206 1.00 59.16 108 GLN A N 1
ATOM 832 C CA . GLN A 1 108 ? -3.285 7.248 5.480 1.00 59.16 108 GLN A CA 1
ATOM 833 C C . GLN A 1 108 ? -3.530 7.351 3.977 1.00 59.16 108 GLN A C 1
ATOM 835 O O . GLN A 1 108 ? -4.602 6.982 3.493 1.00 59.16 108 GLN A O 1
ATOM 840 N N . GLU A 1 109 ? -2.535 7.837 3.236 1.00 63.94 109 GLU A N 1
ATOM 841 C CA . GLU A 1 109 ? -2.574 7.782 1.777 1.00 63.94 109 GLU A CA 1
ATOM 842 C C . GLU A 1 109 ? -2.578 6.311 1.301 1.00 63.94 109 GLU A C 1
ATOM 844 O O . GLU A 1 109 ? -1.765 5.514 1.784 1.00 63.94 109 GLU A O 1
ATOM 849 N N . PRO A 1 110 ? -3.446 5.916 0.346 1.00 65.94 110 PRO A N 1
ATOM 850 C CA . PRO A 1 110 ? -3.478 4.544 -0.147 1.00 65.94 110 PRO A CA 1
ATOM 851 C C . PRO A 1 110 ? -2.176 4.166 -0.864 1.00 65.94 110 PRO A C 1
ATOM 853 O O . PRO A 1 110 ? -1.851 4.706 -1.925 1.00 65.94 110 PRO A O 1
ATOM 856 N N . LEU A 1 111 ? -1.468 3.167 -0.333 1.00 71.44 111 LEU A N 1
ATOM 857 C CA . LEU A 1 111 ? -0.207 2.669 -0.894 1.00 71.44 111 LEU A CA 1
ATOM 858 C C . LEU A 1 111 ? -0.341 2.286 -2.378 1.00 71.44 111 LEU A C 1
ATOM 860 O O . LEU A 1 111 ? 0.472 2.685 -3.209 1.00 71.44 111 LEU A O 1
ATOM 864 N N . GLN A 1 112 ? -1.416 1.574 -2.727 1.00 72.62 112 GLN A N 1
ATOM 865 C CA . GLN A 1 112 ? -1.696 1.131 -4.098 1.00 72.62 112 GLN A CA 1
ATOM 866 C C . GLN A 1 112 ? -1.813 2.307 -5.081 1.00 72.62 112 GLN A C 1
ATOM 868 O O . GLN A 1 112 ? -1.298 2.238 -6.198 1.00 72.62 112 GLN A O 1
ATOM 873 N N . LEU A 1 113 ? -2.454 3.403 -4.659 1.00 70.69 113 LEU A N 1
ATOM 874 C CA . LEU A 1 113 ? -2.641 4.587 -5.496 1.00 70.69 113 LEU A CA 1
ATOM 875 C C . LEU A 1 113 ? -1.321 5.329 -5.709 1.00 70.69 113 LEU A C 1
ATOM 877 O O . LEU A 1 113 ? -1.042 5.785 -6.820 1.00 70.69 113 LEU A O 1
ATOM 881 N N . GLY A 1 114 ? -0.479 5.414 -4.679 1.00 72.25 114 GLY A N 1
ATOM 882 C CA . GLY A 1 114 ? 0.821 6.053 -4.833 1.00 72.25 114 GLY A CA 1
ATOM 883 C C . GLY A 1 114 ? 1.817 5.229 -5.641 1.00 72.25 114 GLY A C 1
ATOM 884 O O . GLY A 1 114 ? 2.535 5.808 -6.451 1.00 72.25 114 GLY A O 1
ATOM 885 N N . ILE A 1 115 ? 1.806 3.897 -5.524 1.00 82.81 115 ILE A N 1
ATOM 886 C CA . ILE A 1 115 ? 2.592 3.021 -6.409 1.00 82.81 115 ILE A CA 1
ATOM 887 C C . ILE A 1 115 ? 2.174 3.233 -7.866 1.00 82.81 115 ILE A C 1
ATOM 889 O O . ILE A 1 115 ? 3.019 3.464 -8.731 1.00 82.81 115 ILE A O 1
ATOM 893 N N . ARG A 1 116 ? 0.864 3.204 -8.140 1.00 84.81 116 ARG A N 1
ATOM 894 C CA . ARG A 1 116 ? 0.325 3.457 -9.480 1.00 84.81 116 ARG A CA 1
ATOM 895 C C . ARG A 1 116 ? 0.747 4.828 -10.004 1.00 84.81 116 ARG A C 1
ATOM 897 O O . ARG A 1 116 ? 1.204 4.928 -11.136 1.00 84.81 116 ARG A O 1
ATOM 904 N N . THR A 1 117 ? 0.665 5.854 -9.163 1.00 80.56 117 THR A N 1
ATOM 905 C CA . THR A 1 117 ? 1.083 7.220 -9.500 1.00 80.56 117 THR A CA 1
ATOM 906 C C . THR A 1 117 ? 2.566 7.288 -9.872 1.00 80.56 117 THR A C 1
ATOM 908 O O . THR A 1 117 ? 2.908 7.883 -10.892 1.00 80.56 117 THR A O 1
ATOM 911 N N . ALA A 1 118 ? 3.442 6.655 -9.087 1.00 83.31 118 ALA A N 1
ATOM 912 C CA . ALA A 1 118 ? 4.876 6.620 -9.369 1.00 83.31 118 ALA A CA 1
ATOM 913 C C . ALA A 1 118 ? 5.181 5.889 -10.690 1.00 83.31 118 ALA A C 1
ATOM 915 O O . ALA A 1 118 ? 5.989 6.361 -11.489 1.00 83.31 118 ALA A O 1
ATOM 916 N N . LEU A 1 119 ? 4.493 4.774 -10.962 1.00 90.38 119 LEU A N 1
ATOM 917 C CA . LEU A 1 119 ? 4.627 4.028 -12.217 1.00 90.38 119 LEU A CA 1
ATOM 918 C C . LEU A 1 119 ? 4.125 4.818 -13.433 1.00 90.38 119 LEU A C 1
ATOM 920 O O . LEU A 1 119 ? 4.776 4.801 -14.479 1.00 90.38 119 LEU A O 1
ATOM 924 N 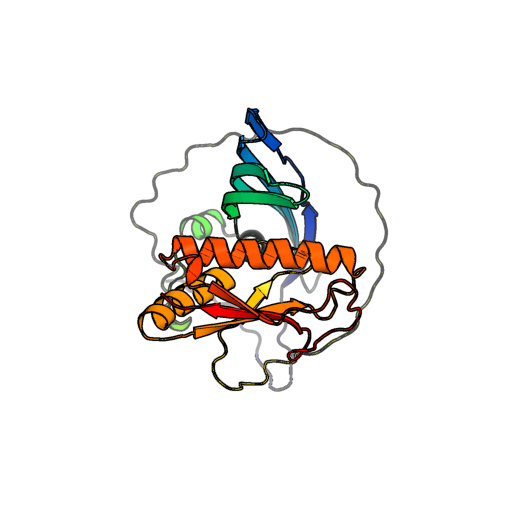N . GLU A 1 120 ? 2.993 5.515 -13.314 1.00 86.38 120 GLU A N 1
ATOM 925 C CA . GLU A 1 120 ? 2.436 6.364 -14.376 1.00 86.38 120 GLU A CA 1
ATOM 926 C C . GLU A 1 120 ? 3.401 7.502 -14.734 1.00 86.38 120 GLU A C 1
ATOM 928 O O . GLU A 1 120 ? 3.708 7.722 -15.909 1.00 86.38 120 GLU A O 1
ATOM 933 N N . GLU A 1 121 ? 3.947 8.176 -13.721 1.00 85.00 121 GLU A N 1
ATOM 934 C CA . GLU A 1 121 ? 4.917 9.250 -13.909 1.00 85.00 121 GLU A CA 1
ATOM 935 C C . GLU A 1 121 ? 6.228 8.744 -14.527 1.00 85.00 121 GLU A C 1
ATOM 937 O O . GLU A 1 121 ? 6.723 9.320 -15.503 1.00 85.00 121 GLU A O 1
ATOM 942 N N . ALA A 1 122 ? 6.771 7.635 -14.015 1.00 89.62 122 ALA A N 1
ATOM 943 C CA . ALA A 1 122 ? 7.990 7.036 -14.547 1.00 89.62 122 ALA A CA 1
ATOM 944 C C . ALA A 1 122 ? 7.817 6.612 -16.012 1.00 89.62 122 ALA A C 1
ATOM 946 O O . ALA A 1 122 ? 8.655 6.933 -16.860 1.00 89.62 122 ALA A O 1
ATOM 947 N N . THR A 1 123 ? 6.701 5.956 -16.335 1.00 91.69 123 THR A N 1
ATOM 948 C CA . THR A 1 123 ? 6.394 5.495 -17.696 1.00 91.69 123 THR A CA 1
ATOM 949 C C . THR A 1 123 ? 6.295 6.667 -18.667 1.00 91.69 123 THR A C 1
ATOM 951 O O . THR A 1 123 ? 6.902 6.638 -19.739 1.00 91.69 123 THR A O 1
ATOM 954 N N . MET A 1 124 ? 5.601 7.739 -18.286 1.00 87.50 124 MET A N 1
ATOM 955 C CA . MET A 1 124 ? 5.469 8.937 -19.115 1.00 87.50 124 MET A CA 1
ATOM 956 C C . MET A 1 124 ? 6.828 9.589 -19.408 1.00 87.50 124 MET A C 1
ATOM 958 O O . MET A 1 124 ? 7.118 9.923 -20.558 1.00 87.50 124 MET A O 1
ATOM 962 N N . ARG A 1 125 ? 7.711 9.699 -18.405 1.00 86.31 125 ARG A N 1
ATOM 963 C CA . ARG A 1 125 ? 9.071 10.248 -18.574 1.00 86.31 125 ARG A CA 1
ATOM 964 C C . ARG A 1 125 ? 9.978 9.382 -19.460 1.00 86.31 125 ARG A C 1
ATOM 966 O O . ARG A 1 125 ? 10.906 9.926 -20.074 1.00 86.31 125 ARG A O 1
ATOM 973 N N . LEU A 1 126 ? 9.744 8.068 -19.514 1.00 91.50 126 LEU A N 1
ATOM 974 C CA . LEU A 1 126 ? 10.457 7.126 -20.385 1.00 91.50 126 LEU A CA 1
ATOM 975 C C . LEU A 1 126 ? 9.957 7.189 -21.833 1.00 91.50 126 LEU A C 1
ATOM 977 O O . LEU A 1 126 ? 10.763 7.305 -22.757 1.00 91.50 126 LEU A O 1
ATOM 981 N N . VAL A 1 127 ? 8.638 7.173 -22.040 1.00 90.06 127 VAL A N 1
ATOM 982 C CA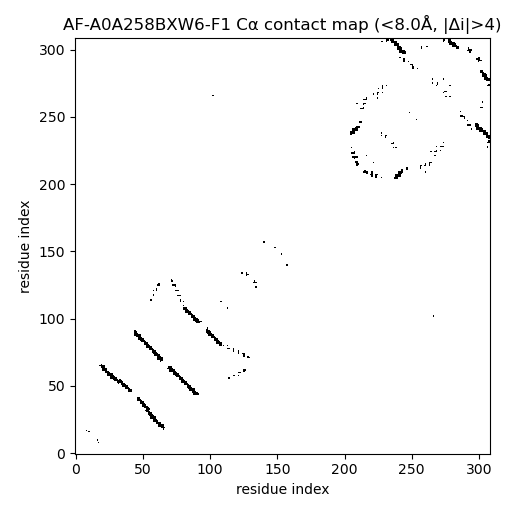 . VAL A 1 127 ? 8.034 7.282 -23.379 1.00 90.06 127 VAL A CA 1
ATOM 983 C C . VAL A 1 127 ? 8.401 8.616 -24.024 1.00 90.06 127 VAL A C 1
ATOM 985 O O . VAL A 1 127 ? 8.808 8.649 -25.180 1.00 90.06 127 VAL A O 1
ATOM 988 N N . ALA A 1 128 ? 8.362 9.709 -23.265 1.00 85.50 128 ALA A N 1
ATOM 989 C CA . ALA A 1 128 ? 8.741 11.026 -23.761 1.00 85.50 128 ALA A CA 1
ATOM 990 C C . ALA A 1 128 ? 10.187 11.085 -24.290 1.00 85.50 128 ALA A C 1
ATOM 992 O O . ALA A 1 128 ? 10.460 11.751 -25.288 1.00 85.50 128 ALA A O 1
ATOM 993 N N . ALA A 1 129 ? 11.105 10.320 -23.689 1.00 85.06 129 ALA A N 1
ATOM 994 C CA . ALA A 1 129 ? 12.492 10.255 -24.141 1.00 85.06 129 ALA A CA 1
ATOM 995 C C . ALA A 1 129 ? 12.653 9.558 -25.498 1.00 85.06 129 ALA A C 1
ATOM 997 O O . ALA A 1 129 ? 13.438 10.014 -26.326 1.00 85.06 129 ALA A O 1
ATOM 998 N N . THR A 1 130 ? 11.889 8.492 -25.753 1.00 86.88 130 THR A N 1
ATOM 999 C CA . THR A 1 130 ? 11.896 7.814 -27.064 1.00 86.88 130 THR A CA 1
ATOM 1000 C C . THR A 1 130 ? 11.129 8.606 -28.119 1.00 86.88 130 THR A C 1
ATOM 1002 O O . THR A 1 130 ? 11.574 8.703 -29.260 1.00 86.88 130 THR A O 1
ATOM 1005 N N . ALA A 1 131 ? 10.029 9.254 -27.729 1.00 84.94 131 ALA A N 1
ATOM 1006 C CA . ALA A 1 131 ? 9.242 10.121 -28.600 1.00 84.94 131 ALA A CA 1
ATOM 1007 C C . ALA A 1 131 ? 9.936 11.458 -28.925 1.00 84.94 131 ALA A C 1
ATOM 1009 O O . ALA A 1 131 ? 9.506 12.150 -29.846 1.00 84.94 131 ALA A O 1
ATOM 1010 N N . LYS A 1 132 ? 10.997 11.824 -28.188 1.00 83.88 132 LYS A N 1
ATOM 1011 C CA . LYS A 1 132 ? 11.669 13.135 -28.256 1.00 83.88 132 LYS A CA 1
ATOM 1012 C C . LYS A 1 132 ? 10.693 14.301 -28.039 1.00 83.88 132 LYS A C 1
ATOM 1014 O O . LYS A 1 132 ? 10.783 15.332 -28.700 1.00 83.88 132 LYS A O 1
ATOM 1019 N N . VAL A 1 133 ? 9.751 14.113 -27.116 1.00 81.25 133 VAL A N 1
ATOM 1020 C CA . VAL A 1 133 ? 8.752 15.112 -26.712 1.00 81.25 133 VAL A CA 1
ATOM 1021 C C . VAL A 1 133 ? 9.025 15.508 -25.266 1.00 81.25 133 VAL A C 1
ATOM 1023 O O . VAL A 1 133 ? 9.453 14.675 -24.470 1.00 81.25 133 VAL A O 1
ATOM 1026 N N . ASP A 1 134 ? 8.779 16.767 -24.912 1.00 76.94 134 ASP A N 1
ATOM 1027 C CA . ASP A 1 134 ? 8.837 17.206 -23.519 1.00 76.94 134 ASP A CA 1
ATOM 1028 C C . ASP A 1 134 ? 7.640 16.630 -22.729 1.00 76.94 134 ASP A C 1
ATOM 1030 O O . ASP A 1 134 ? 6.487 16.938 -23.056 1.00 76.94 134 ASP A O 1
ATOM 1034 N N . PRO A 1 135 ? 7.868 15.795 -21.696 1.00 72.44 135 PRO A N 1
ATOM 1035 C CA . PRO A 1 135 ? 6.784 15.204 -20.919 1.00 72.44 135 PRO A CA 1
ATOM 1036 C C . PRO A 1 135 ? 6.013 16.220 -20.068 1.00 72.44 135 PRO A C 1
ATOM 1038 O O . PRO A 1 135 ? 4.895 15.913 -19.656 1.00 72.44 135 PRO A O 1
ATOM 1041 N N . THR A 1 136 ? 6.566 17.405 -19.778 1.00 73.12 136 THR A N 1
ATOM 1042 C CA . THR A 1 136 ? 5.906 18.409 -18.921 1.00 73.12 136 THR A CA 1
ATOM 1043 C C . THR A 1 136 ? 4.577 18.886 -19.498 1.00 73.12 136 THR A C 1
ATOM 1045 O O . THR A 1 136 ? 3.620 19.079 -18.751 1.00 73.12 136 THR A O 1
ATOM 1048 N N . LEU A 1 137 ? 4.467 18.965 -20.826 1.00 73.06 137 LEU A N 1
ATOM 1049 C CA . LEU A 1 137 ? 3.228 19.330 -21.514 1.00 73.06 137 LEU A CA 1
ATOM 1050 C C . LEU A 1 137 ? 2.105 18.313 -21.270 1.00 73.06 137 LEU A C 1
ATOM 1052 O O . LEU A 1 137 ? 0.957 18.701 -21.077 1.00 73.06 137 LEU A O 1
ATOM 1056 N N . CYS A 1 138 ? 2.429 17.018 -21.242 1.00 70.56 138 CYS A N 1
ATOM 1057 C CA . CYS A 1 138 ? 1.465 15.960 -20.934 1.00 70.56 138 CYS A CA 1
ATOM 1058 C C . CYS A 1 138 ? 1.175 15.876 -19.430 1.00 70.56 138 CYS A C 1
ATOM 1060 O O . CYS A 1 138 ? 0.034 15.647 -19.035 1.00 70.56 138 CYS A O 1
ATOM 1062 N N . MET A 1 139 ? 2.184 16.108 -18.585 1.00 71.06 139 MET A N 1
ATOM 1063 C CA . MET A 1 139 ? 2.016 16.153 -17.129 1.00 71.06 139 MET A CA 1
ATOM 1064 C C . MET A 1 139 ? 1.107 17.306 -16.687 1.00 71.06 139 MET A C 1
ATOM 1066 O O . MET A 1 139 ? 0.294 17.122 -15.787 1.00 71.06 139 MET A O 1
ATOM 1070 N N . GLY A 1 140 ? 1.173 18.462 -17.354 1.00 68.25 140 GLY A N 1
ATOM 1071 C CA . GLY A 1 140 ? 0.279 19.598 -17.105 1.00 68.25 140 GLY A CA 1
ATOM 1072 C C . GLY A 1 140 ? -1.176 19.370 -17.532 1.00 68.25 140 GLY A C 1
ATOM 1073 O O . GLY A 1 140 ? -2.050 20.146 -17.162 1.00 68.25 140 GLY A O 1
ATOM 1074 N N . GLN A 1 141 ? -1.455 18.305 -18.292 1.00 69.12 141 GLN A N 1
ATOM 1075 C CA . GLN A 1 141 ? -2.811 17.878 -18.658 1.00 69.12 141 GLN A CA 1
ATOM 1076 C C . GLN A 1 141 ? -3.371 16.809 -17.709 1.00 69.12 141 GLN A C 1
ATOM 1078 O O . GLN A 1 141 ? -4.438 16.250 -17.980 1.00 69.12 141 GLN A O 1
ATOM 1083 N N . ARG A 1 142 ? -2.658 16.489 -16.620 1.00 63.09 142 ARG A N 1
ATOM 1084 C CA . ARG A 1 142 ? -3.132 15.548 -15.607 1.00 63.09 142 ARG A CA 1
ATOM 1085 C C . ARG A 1 142 ? -4.467 16.035 -15.053 1.00 63.09 142 ARG A C 1
ATOM 1087 O O . ARG A 1 142 ? -4.574 17.146 -14.551 1.00 63.09 142 ARG A O 1
ATOM 1094 N N . LEU A 1 143 ? -5.480 15.186 -15.161 1.00 60.22 143 LEU A N 1
ATOM 1095 C CA . LEU A 1 143 ? -6.781 15.427 -14.556 1.00 60.22 143 LEU A CA 1
ATOM 1096 C C . LEU A 1 143 ? -6.729 14.946 -13.105 1.00 60.22 143 LEU A C 1
ATOM 1098 O O . LEU A 1 143 ? -6.300 13.821 -12.848 1.00 60.22 143 LEU A O 1
ATOM 1102 N N . ASP A 1 144 ? -7.210 15.769 -12.175 1.00 55.34 144 ASP A N 1
ATOM 1103 C CA . ASP A 1 144 ? -7.347 15.399 -10.757 1.00 55.34 144 ASP A CA 1
ATOM 1104 C C . ASP A 1 144 ? -8.409 14.309 -10.537 1.00 55.34 144 ASP A C 1
ATOM 1106 O O . ASP A 1 144 ? -8.508 13.704 -9.473 1.00 55.34 144 ASP A O 1
ATOM 1110 N N . THR A 1 145 ? -9.221 14.039 -11.560 1.00 52.25 145 THR A N 1
ATOM 1111 C CA . THR A 1 145 ? -10.256 13.007 -11.566 1.00 52.25 145 THR A CA 1
ATOM 1112 C C . THR A 1 145 ? -10.062 12.118 -12.785 1.00 52.25 145 THR A C 1
ATOM 1114 O O . THR A 1 145 ? -9.954 12.618 -13.906 1.00 52.25 145 THR A O 1
ATOM 1117 N N . ILE A 1 146 ? -10.034 10.797 -12.582 1.00 57.81 146 ILE A N 1
ATOM 1118 C CA . ILE A 1 146 ? -10.048 9.838 -13.691 1.00 57.81 146 ILE A CA 1
ATOM 1119 C C . ILE A 1 146 ? -11.419 9.960 -14.367 1.00 57.81 146 ILE A C 1
ATOM 1121 O O . ILE A 1 146 ? -12.427 9.726 -13.703 1.00 57.81 146 ILE A O 1
ATOM 1125 N N . PRO A 1 147 ? -11.501 10.345 -15.651 1.00 58.47 147 PRO A N 1
ATOM 1126 C CA . PRO A 1 147 ? -12.784 10.426 -16.330 1.00 58.47 147 PRO A CA 1
ATOM 1127 C C . PRO A 1 147 ? -13.382 9.029 -16.471 1.00 58.47 147 PRO A C 1
ATOM 1129 O O . PRO A 1 147 ? -12.725 8.142 -17.020 1.00 58.47 147 PRO A O 1
ATOM 1132 N N . ASP A 1 148 ? -14.644 8.862 -16.081 1.00 64.31 148 ASP A N 1
ATOM 1133 C CA . ASP A 1 148 ? -15.444 7.664 -16.370 1.00 64.31 148 ASP A CA 1
ATOM 1134 C C . ASP A 1 148 ? -15.883 7.651 -17.846 1.00 64.31 148 ASP A C 1
ATOM 1136 O O . ASP A 1 148 ? -17.065 7.609 -18.185 1.00 64.31 148 ASP A O 1
ATOM 1140 N N . LEU A 1 149 ? -14.912 7.762 -18.753 1.00 62.09 149 LEU A N 1
ATOM 1141 C CA . LEU A 1 149 ? -15.121 7.754 -20.193 1.00 62.09 149 LEU A CA 1
ATOM 1142 C C . LEU A 1 149 ? -14.412 6.545 -20.809 1.00 62.09 149 LEU A C 1
ATOM 1144 O O . LEU A 1 149 ? -13.267 6.250 -20.454 1.00 62.09 149 LEU A O 1
ATOM 1148 N N . PRO A 1 150 ? -15.051 5.854 -21.763 1.00 58.97 150 PRO A N 1
ATOM 1149 C CA . PRO A 1 150 ? -14.426 4.736 -22.449 1.00 58.97 150 PRO A CA 1
ATOM 1150 C C . PRO A 1 150 ? -13.275 5.212 -23.360 1.00 58.97 150 PRO A C 1
ATOM 1152 O O . PRO A 1 150 ? -13.203 6.370 -23.785 1.00 58.97 150 PRO A O 1
ATOM 1155 N N . ALA A 1 151 ? -12.318 4.316 -23.631 1.00 52.66 151 ALA A N 1
ATOM 1156 C CA . ALA A 1 151 ? -11.047 4.651 -24.285 1.00 52.66 151 ALA A CA 1
ATOM 1157 C C . ALA A 1 151 ? -11.204 5.239 -25.703 1.00 52.66 151 ALA A C 1
ATOM 1159 O O . ALA A 1 151 ? -10.363 6.018 -26.150 1.00 52.66 151 ALA A O 1
ATOM 1160 N N . ASP A 1 152 ? -12.273 4.887 -26.411 1.00 65.69 152 ASP A N 1
ATOM 1161 C CA . ASP A 1 152 ? -12.660 5.448 -27.708 1.00 65.69 152 ASP A CA 1
ATOM 1162 C C . ASP A 1 152 ? -13.042 6.933 -27.618 1.00 65.69 152 ASP A C 1
ATOM 1164 O O . ASP A 1 152 ? -12.691 7.697 -28.514 1.00 65.69 152 ASP A O 1
ATOM 1168 N N . GLN A 1 153 ? -13.664 7.364 -26.517 1.00 61.97 153 GLN A N 1
ATOM 1169 C CA . GLN A 1 153 ? -14.024 8.766 -26.275 1.00 61.97 153 GLN A CA 1
ATOM 1170 C C . GLN A 1 153 ? -12.861 9.613 -25.738 1.00 61.97 153 GLN A C 1
ATOM 1172 O O . GLN A 1 153 ? -12.871 10.842 -25.857 1.00 61.97 153 GLN A O 1
ATOM 1177 N N . LEU A 1 154 ? -11.847 8.971 -25.153 1.00 59.94 154 LEU A N 1
ATOM 1178 C CA . LEU A 1 154 ? -10.608 9.628 -24.722 1.00 59.94 154 LEU A CA 1
ATOM 1179 C C . LEU A 1 154 ? -9.630 9.843 -25.889 1.00 59.94 154 LEU A C 1
ATOM 1181 O O . LEU A 1 154 ? -8.865 10.816 -25.895 1.00 59.94 154 LEU A O 1
ATOM 1185 N N . ARG A 1 155 ? -9.671 8.979 -26.912 1.00 56.28 155 ARG A N 1
ATOM 1186 C CA . ARG A 1 155 ? -8.884 9.141 -28.142 1.00 56.28 155 ARG A CA 1
ATOM 1187 C C . ARG A 1 155 ? -9.271 10.449 -28.846 1.00 56.28 155 ARG A C 1
ATOM 1189 O O . ARG A 1 155 ? -10.409 10.650 -29.243 1.00 56.28 155 ARG A O 1
ATOM 1196 N N . GLY A 1 156 ? -8.301 11.351 -29.007 1.00 53.19 156 GLY A N 1
ATOM 1197 C CA . GLY A 1 156 ? -8.471 12.626 -29.721 1.00 53.19 156 GLY A CA 1
ATOM 1198 C C . GLY A 1 156 ? -8.708 13.861 -28.841 1.00 53.19 156 GLY A C 1
ATOM 1199 O O . GLY A 1 156 ? -8.599 14.97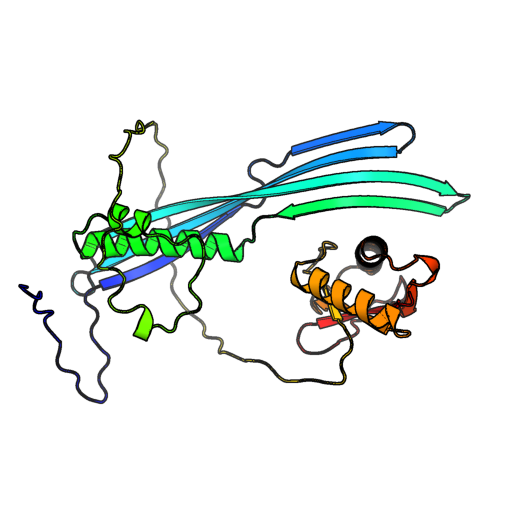6 -29.348 1.00 53.19 156 GLY A O 1
ATOM 1200 N N . ARG A 1 157 ? -8.947 13.708 -27.528 1.00 55.16 157 ARG A N 1
ATOM 1201 C CA . ARG A 1 157 ? -9.028 14.855 -26.595 1.00 55.16 157 ARG A CA 1
ATOM 1202 C C . ARG A 1 157 ? -7.664 15.381 -26.141 1.00 55.16 157 ARG A C 1
ATOM 1204 O O . ARG A 1 157 ? -7.537 16.581 -25.927 1.00 55.16 157 ARG A O 1
ATOM 1211 N N . ALA A 1 158 ? -6.641 14.523 -26.082 1.00 50.00 158 ALA A N 1
ATOM 1212 C CA . ALA A 1 158 ? -5.283 14.881 -25.641 1.00 50.00 158 ALA A CA 1
ATOM 1213 C C . ALA A 1 158 ? -4.576 15.949 -26.513 1.00 50.00 158 ALA A C 1
ATOM 1215 O O . ALA A 1 158 ? -3.530 16.463 -26.136 1.00 50.00 158 ALA A O 1
ATOM 1216 N N . LEU A 1 159 ? -5.144 16.315 -27.670 1.00 47.38 159 LEU A N 1
ATOM 1217 C CA . LEU A 1 159 ? -4.571 17.304 -28.593 1.00 47.38 159 LEU A CA 1
ATOM 1218 C C . LEU A 1 159 ? -5.181 18.711 -28.479 1.00 47.38 159 LEU A C 1
ATOM 1220 O O . LEU A 1 159 ? -4.806 19.591 -29.253 1.00 47.38 159 LEU A O 1
ATOM 1224 N N . ARG A 1 160 ? -6.107 18.966 -27.546 1.00 46.31 160 ARG A N 1
ATOM 1225 C CA . ARG A 1 160 ? -6.572 20.337 -27.280 1.00 46.31 160 ARG A CA 1
ATOM 1226 C C . ARG A 1 160 ? -5.753 20.933 -26.138 1.00 46.31 160 ARG A C 1
ATOM 1228 O O . ARG A 1 160 ? -5.897 20.521 -24.992 1.00 46.31 160 ARG A O 1
ATOM 1235 N N . GLN A 1 161 ? -4.887 21.895 -26.462 1.00 40.25 161 GLN A N 1
ATOM 1236 C CA . GLN A 1 161 ? -4.267 22.765 -25.460 1.00 40.25 161 GLN A CA 1
ATOM 1237 C C . GLN A 1 161 ? -5.370 23.405 -24.600 1.00 40.25 161 GLN A C 1
ATOM 1239 O O . GLN A 1 161 ? -6.320 23.953 -25.170 1.00 40.25 161 GLN A O 1
ATOM 1244 N N . PRO A 1 162 ? -5.276 23.377 -23.260 1.00 42.88 162 PRO A N 1
ATOM 1245 C CA . PRO A 1 162 ? -6.083 24.272 -22.451 1.00 42.88 162 PRO A CA 1
ATOM 1246 C C . PRO A 1 162 ? -5.629 25.707 -22.746 1.00 42.88 162 PRO A C 1
ATOM 1248 O O . PRO A 1 162 ? -4.447 26.039 -22.641 1.00 42.88 162 PRO A O 1
ATOM 1251 N N . ALA A 1 163 ? -6.563 26.558 -23.166 1.00 41.91 163 ALA A N 1
ATOM 1252 C CA . ALA A 1 163 ? -6.321 27.987 -23.286 1.00 41.91 163 ALA A CA 1
ATOM 1253 C C . ALA A 1 163 ? -6.057 28.547 -21.878 1.00 41.91 163 ALA A C 1
ATOM 1255 O O . ALA A 1 163 ? -6.992 28.672 -21.092 1.00 41.91 163 ALA A O 1
ATOM 1256 N N . GLY A 1 164 ? -4.791 28.826 -21.547 1.00 45.00 164 GLY A N 1
ATOM 1257 C CA . GLY A 1 164 ? -4.427 29.471 -20.278 1.00 45.00 164 GLY A CA 1
ATOM 1258 C C . GLY A 1 164 ? -3.188 28.947 -19.545 1.00 45.00 164 GLY A C 1
ATOM 1259 O O . GLY A 1 164 ? -3.118 29.116 -18.333 1.00 45.00 164 GLY A O 1
ATOM 1260 N N . ALA A 1 165 ? -2.212 28.327 -20.217 1.00 38.25 165 ALA A N 1
ATOM 1261 C CA . ALA A 1 165 ? -0.939 27.998 -19.571 1.00 38.25 165 ALA A CA 1
ATOM 1262 C C . ALA A 1 165 ? -0.145 29.286 -19.271 1.00 38.25 165 ALA A C 1
ATOM 1264 O O . ALA A 1 165 ? 0.448 29.894 -20.164 1.00 38.25 165 ALA A O 1
ATOM 1265 N N . VAL A 1 166 ? -0.169 29.710 -18.007 1.00 36.81 166 VAL A N 1
ATOM 1266 C CA . VAL A 1 166 ? 0.731 30.728 -17.454 1.00 36.81 166 VAL A CA 1
ATOM 1267 C C . VAL A 1 166 ? 2.147 30.138 -17.409 1.00 36.81 166 VAL A C 1
ATOM 1269 O O . VAL A 1 166 ? 2.323 28.966 -17.077 1.00 36.81 166 VAL A O 1
ATOM 1272 N N . ALA A 1 167 ? 3.136 30.939 -17.809 1.00 33.41 167 ALA A N 1
ATOM 1273 C CA . ALA A 1 167 ? 4.545 30.564 -17.939 1.00 33.41 167 ALA A CA 1
ATOM 1274 C C . ALA A 1 167 ? 5.142 29.956 -16.647 1.00 33.41 167 ALA A C 1
ATOM 1276 O O . ALA A 1 167 ? 4.705 30.310 -15.550 1.00 33.41 167 ALA A O 1
ATOM 1277 N N . PRO A 1 168 ? 6.157 29.075 -16.749 1.00 37.91 168 PRO A N 1
ATOM 1278 C CA . PRO A 1 168 ? 6.733 28.414 -15.586 1.00 37.91 168 PRO A CA 1
ATOM 1279 C C . PRO A 1 168 ? 7.608 29.379 -14.778 1.00 37.91 168 PRO A C 1
ATOM 1281 O O . PRO A 1 168 ? 8.549 29.978 -15.299 1.00 37.91 168 PRO A O 1
ATOM 1284 N N . SER A 1 169 ? 7.324 29.484 -13.481 1.00 32.81 169 SER A N 1
ATOM 1285 C CA . SER A 1 169 ? 8.270 30.003 -12.496 1.00 32.81 169 SER A CA 1
ATOM 1286 C C . SER A 1 169 ? 9.412 28.998 -12.352 1.00 32.81 169 SER A C 1
ATOM 1288 O O . SER A 1 169 ? 9.174 27.828 -12.052 1.00 32.81 169 SER A O 1
ATOM 1290 N N . ALA A 1 170 ? 10.643 29.450 -12.578 1.00 32.56 170 ALA A N 1
ATOM 1291 C CA . ALA A 1 170 ? 11.847 28.679 -12.307 1.00 32.56 170 ALA A CA 1
ATOM 1292 C C . ALA A 1 170 ? 11.859 28.220 -10.837 1.00 32.56 170 ALA A C 1
ATOM 1294 O O . ALA A 1 170 ? 11.766 29.049 -9.933 1.00 32.56 170 ALA A O 1
ATOM 1295 N N . MET A 1 171 ? 11.969 26.911 -10.606 1.00 32.97 171 MET A N 1
ATOM 1296 C CA . MET A 1 171 ? 12.374 26.366 -9.313 1.00 32.97 171 MET A CA 1
ATOM 1297 C C . MET A 1 171 ? 13.803 25.859 -9.439 1.00 32.97 171 MET A C 1
ATOM 1299 O O . MET A 1 171 ? 14.116 25.041 -10.303 1.00 32.97 171 MET A O 1
ATOM 1303 N N . GLU A 1 172 ? 14.643 26.424 -8.581 1.00 29.14 172 GLU A N 1
ATOM 1304 C CA . GLU A 1 172 ? 16.062 26.162 -8.419 1.00 29.14 172 GLU A CA 1
ATOM 1305 C C . GLU A 1 172 ? 16.386 24.685 -8.194 1.00 29.14 172 GLU A C 1
ATOM 1307 O O . GLU A 1 172 ? 15.795 23.985 -7.369 1.00 29.14 172 GLU A O 1
ATOM 1312 N N . GLU A 1 173 ? 17.401 24.258 -8.932 1.00 30.91 173 GLU A N 1
ATOM 1313 C CA . GLU A 1 173 ? 18.128 23.014 -8.783 1.00 30.91 173 GLU A CA 1
ATOM 1314 C C . GLU A 1 173 ? 18.989 23.077 -7.513 1.00 30.91 173 GLU A C 1
ATOM 1316 O O . GLU A 1 173 ? 19.958 23.832 -7.442 1.00 30.91 173 GLU A O 1
ATOM 1321 N N . ALA A 1 174 ? 18.647 22.281 -6.501 1.00 29.25 174 ALA A N 1
ATOM 1322 C CA . ALA A 1 174 ? 19.505 22.061 -5.342 1.00 29.25 174 ALA A CA 1
ATOM 1323 C C . ALA A 1 174 ? 20.263 20.733 -5.505 1.00 29.25 174 ALA A C 1
ATOM 1325 O O . ALA A 1 174 ? 19.734 19.652 -5.241 1.00 29.25 174 ALA A O 1
ATOM 1326 N N . ALA A 1 175 ? 21.514 20.832 -5.957 1.00 27.80 175 ALA A N 1
ATOM 1327 C CA . ALA A 1 175 ? 22.524 19.774 -5.900 1.00 27.80 175 ALA A CA 1
ATOM 1328 C C . ALA A 1 175 ? 22.961 19.510 -4.441 1.00 27.80 175 ALA A C 1
ATOM 1330 O O . ALA A 1 175 ? 22.987 20.437 -3.635 1.00 27.80 175 ALA A O 1
ATOM 1331 N N . GLN A 1 176 ? 23.299 18.270 -4.053 1.00 31.56 176 GLN A N 1
ATOM 1332 C CA . GLN A 1 176 ? 24.668 17.724 -3.851 1.00 31.56 176 GLN A CA 1
ATOM 1333 C C . GLN A 1 176 ? 24.577 16.457 -2.931 1.00 31.56 176 GLN A C 1
ATOM 1335 O O . GLN A 1 176 ? 23.514 16.230 -2.358 1.00 31.56 176 GLN A O 1
ATOM 1340 N N . PRO A 1 177 ? 25.660 15.699 -2.620 1.00 33.31 177 PRO A N 1
ATOM 1341 C CA . PRO A 1 177 ? 26.560 14.956 -3.509 1.00 33.31 177 PRO A CA 1
ATOM 1342 C C . PRO A 1 177 ? 26.823 13.486 -3.046 1.00 33.31 177 PRO A C 1
ATOM 1344 O O . PRO A 1 177 ? 26.799 13.169 -1.865 1.00 33.31 177 PRO A O 1
ATOM 1347 N N . GLY A 1 178 ? 27.150 12.614 -4.010 1.00 30.83 178 GLY A N 1
ATOM 1348 C CA . GLY A 1 178 ? 28.051 11.443 -3.933 1.00 30.83 178 GLY A CA 1
ATOM 1349 C C . GLY A 1 178 ? 28.020 10.441 -2.758 1.00 30.83 178 GLY A C 1
ATOM 13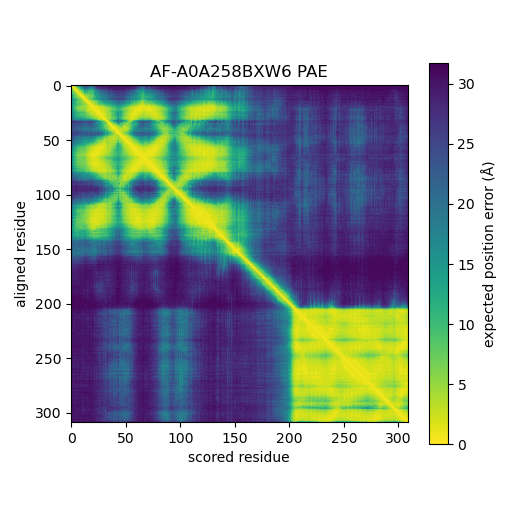50 O O . GLY A 1 178 ? 28.544 10.720 -1.687 1.00 30.83 178 GLY A O 1
ATOM 1351 N N . ALA A 1 179 ? 27.656 9.186 -3.052 1.00 27.39 179 ALA A N 1
ATOM 1352 C CA . ALA A 1 179 ? 28.319 7.997 -2.496 1.00 27.39 179 ALA A CA 1
ATOM 1353 C C . ALA A 1 179 ? 28.183 6.806 -3.467 1.00 27.39 179 ALA A C 1
ATOM 1355 O O . ALA A 1 179 ? 27.152 6.617 -4.108 1.00 27.39 179 ALA A O 1
ATOM 1356 N N . SER A 1 180 ? 29.269 6.054 -3.623 1.00 29.28 180 SER A N 1
ATOM 1357 C CA . SER A 1 180 ? 29.514 4.999 -4.609 1.00 29.28 180 SER A CA 1
ATOM 1358 C C . SER A 1 180 ? 28.731 3.701 -4.362 1.00 29.28 180 SER A C 1
ATOM 1360 O O . SER A 1 180 ? 28.542 3.274 -3.228 1.00 29.28 180 SER A O 1
ATOM 1362 N N . VAL A 1 181 ? 28.359 3.021 -5.452 1.00 27.38 181 VAL A N 1
ATOM 1363 C CA . VAL A 1 181 ? 27.773 1.669 -5.450 1.00 27.38 181 VAL A CA 1
ATOM 1364 C C . VAL A 1 181 ? 28.844 0.660 -5.883 1.00 27.38 181 VAL A C 1
ATOM 1366 O O . VAL A 1 181 ? 29.444 0.865 -6.942 1.00 27.38 181 VAL A O 1
ATOM 1369 N N . PRO A 1 182 ? 29.076 -0.450 -5.156 1.00 31.66 182 PRO A N 1
ATOM 1370 C CA . PRO A 1 182 ? 29.709 -1.622 -5.727 1.00 31.66 182 PRO A CA 1
ATOM 1371 C C . PRO A 1 182 ? 28.661 -2.502 -6.416 1.00 31.66 182 PRO A C 1
ATOM 1373 O O . PRO A 1 182 ? 27.631 -2.875 -5.858 1.00 31.66 182 PRO A O 1
ATOM 1376 N N . THR A 1 183 ? 28.972 -2.827 -7.661 1.00 36.91 183 THR A N 1
ATOM 1377 C CA . THR A 1 183 ? 28.349 -3.824 -8.530 1.00 36.91 183 THR A CA 1
ATOM 1378 C C . THR A 1 183 ? 28.201 -5.183 -7.838 1.00 36.91 183 THR A C 1
ATOM 1380 O O . THR A 1 183 ? 29.188 -5.757 -7.383 1.00 36.91 183 THR A O 1
ATOM 1383 N N . GLY A 1 184 ? 26.983 -5.729 -7.828 1.00 26.17 184 GLY A N 1
ATOM 1384 C CA . GLY A 1 184 ? 26.671 -7.082 -7.369 1.00 26.17 184 GLY A CA 1
ATOM 1385 C C . GLY A 1 184 ? 25.751 -7.783 -8.365 1.00 26.17 184 GLY A C 1
ATOM 1386 O O . GLY A 1 184 ? 24.779 -7.204 -8.837 1.00 26.17 184 GLY A O 1
ATOM 1387 N N . ALA A 1 185 ? 26.134 -8.998 -8.738 1.00 27.16 185 ALA A N 1
ATOM 1388 C CA . ALA A 1 185 ? 25.696 -9.731 -9.913 1.00 27.16 185 ALA A CA 1
ATOM 1389 C C . ALA A 1 185 ? 24.226 -10.194 -9.916 1.00 27.16 185 ALA A C 1
ATOM 1391 O O . ALA A 1 185 ? 23.600 -10.450 -8.893 1.00 27.16 185 ALA A O 1
ATOM 1392 N N . SER A 1 186 ? 23.736 -10.357 -11.142 1.00 28.92 186 SER A N 1
ATOM 1393 C CA . SER A 1 186 ? 22.493 -10.997 -11.570 1.00 28.92 186 SER A CA 1
ATOM 1394 C C . SER A 1 186 ? 22.337 -12.451 -11.113 1.00 28.92 186 SER A C 1
ATOM 1396 O O . SER A 1 186 ? 23.298 -13.211 -11.211 1.00 28.92 186 SER A O 1
ATOM 1398 N N . LEU A 1 187 ? 21.096 -12.869 -10.832 1.00 27.55 187 LEU A N 1
ATOM 1399 C CA . LEU A 1 187 ? 20.632 -14.255 -10.974 1.00 27.55 187 LEU A CA 1
ATOM 1400 C C . LEU A 1 187 ? 19.182 -14.282 -11.508 1.00 27.55 187 LEU A C 1
ATOM 1402 O O . LEU A 1 187 ? 18.232 -13.887 -10.840 1.00 27.55 187 LEU A O 1
ATOM 1406 N N . ASN A 1 188 ? 19.075 -14.725 -12.765 1.00 25.02 188 ASN A N 1
ATOM 1407 C CA . ASN A 1 188 ? 17.931 -15.356 -13.450 1.00 25.02 188 ASN A CA 1
ATOM 1408 C C . ASN A 1 188 ? 17.232 -16.400 -12.524 1.00 25.02 188 ASN A C 1
ATOM 1410 O O . ASN A 1 188 ? 17.920 -16.972 -11.689 1.00 25.02 188 ASN A O 1
ATOM 1414 N N . GLN A 1 189 ? 15.953 -16.809 -12.591 1.00 28.62 189 GLN A N 1
ATOM 1415 C CA . GLN A 1 189 ? 14.892 -16.831 -13.615 1.00 28.62 189 GLN A CA 1
ATOM 1416 C C . GLN A 1 189 ? 13.586 -17.433 -12.970 1.00 28.62 189 GLN A C 1
ATOM 1418 O O . GLN A 1 189 ? 13.561 -17.564 -11.747 1.00 28.62 189 GLN A O 1
ATOM 1423 N N . PRO A 1 190 ? 12.484 -17.749 -13.699 1.00 33.62 190 PRO A N 1
ATOM 1424 C CA . PRO A 1 190 ? 11.102 -17.512 -13.274 1.00 33.62 190 PRO A CA 1
ATOM 1425 C C . PRO A 1 190 ? 10.384 -18.748 -12.704 1.00 33.62 190 PRO A C 1
ATOM 1427 O O . PRO A 1 190 ? 10.814 -19.886 -12.885 1.00 33.62 190 PRO A O 1
ATOM 1430 N N . SER A 1 191 ? 9.210 -18.544 -12.103 1.00 26.48 191 SER A N 1
ATOM 1431 C CA . SER A 1 191 ? 8.188 -19.592 -11.989 1.00 26.48 191 SER A CA 1
ATOM 1432 C C . SER A 1 191 ? 6.790 -18.980 -12.032 1.00 26.48 191 SER A C 1
ATOM 1434 O O . SER A 1 191 ? 6.421 -18.163 -11.191 1.00 26.48 191 SER A O 1
ATOM 1436 N N . ASP A 1 192 ? 6.040 -19.379 -13.053 1.00 33.00 192 ASP A N 1
ATOM 1437 C CA . ASP A 1 192 ? 4.639 -19.065 -13.297 1.00 33.00 192 ASP A CA 1
ATOM 1438 C C . ASP A 1 192 ? 3.731 -19.489 -12.138 1.00 33.00 192 ASP A C 1
ATOM 1440 O O . ASP A 1 192 ? 3.751 -20.655 -11.748 1.00 33.00 192 ASP A O 1
ATOM 1444 N N . VAL A 1 193 ? 2.812 -18.618 -11.700 1.00 27.89 193 VAL A N 1
ATOM 1445 C CA . VAL A 1 193 ? 1.520 -19.080 -11.170 1.00 27.89 193 VAL A CA 1
ATOM 1446 C C . VAL A 1 193 ? 0.390 -18.193 -11.685 1.00 27.89 193 VAL A C 1
ATOM 1448 O O . VAL A 1 193 ? 0.418 -16.966 -11.642 1.00 27.89 193 VAL A O 1
ATOM 1451 N N . ARG A 1 194 ? -0.591 -18.893 -12.244 1.00 27.27 194 ARG A N 1
ATOM 1452 C CA . ARG A 1 194 ? -1.741 -18.437 -13.016 1.00 27.27 194 ARG A CA 1
ATOM 1453 C C . ARG A 1 194 ? -2.767 -17.693 -12.158 1.00 27.27 194 ARG A C 1
ATOM 1455 O O . ARG A 1 194 ? -2.919 -17.954 -10.970 1.00 27.27 194 ARG A O 1
ATOM 1462 N N . ARG A 1 195 ? -3.556 -16.857 -12.845 1.00 33.81 195 ARG A N 1
ATOM 1463 C CA . ARG A 1 195 ? -4.884 -16.376 -12.429 1.00 33.81 195 ARG A CA 1
ATOM 1464 C C . ARG A 1 195 ? -5.717 -17.489 -11.789 1.00 33.81 195 ARG A C 1
ATOM 1466 O O . ARG A 1 195 ? -5.930 -18.522 -12.419 1.00 33.81 195 ARG A O 1
ATOM 1473 N N . ALA A 1 196 ? -6.345 -17.168 -10.666 1.00 26.83 196 ALA A N 1
ATOM 1474 C CA . ALA A 1 196 ? -7.667 -17.680 -10.339 1.00 26.83 196 ALA A CA 1
ATOM 1475 C C . ALA A 1 196 ? -8.503 -16.534 -9.758 1.00 26.83 196 ALA A C 1
ATOM 1477 O O . ALA A 1 196 ? -8.249 -16.022 -8.672 1.00 26.83 196 ALA A O 1
ATOM 1478 N N . SER A 1 197 ? -9.457 -16.090 -10.566 1.00 33.09 197 SER A N 1
ATOM 1479 C CA . SER A 1 197 ? -10.548 -15.194 -10.220 1.00 33.09 197 SER A CA 1
ATOM 1480 C C . SER A 1 197 ? -11.604 -15.908 -9.375 1.00 33.09 197 SER A C 1
ATOM 1482 O O . SER A 1 197 ? -11.901 -17.069 -9.635 1.00 33.09 197 SER A O 1
ATOM 1484 N N . ALA A 1 198 ? -12.178 -15.148 -8.440 1.00 36.81 198 ALA A N 1
ATOM 1485 C CA . ALA A 1 198 ? -13.548 -15.171 -7.915 1.00 36.81 198 ALA A CA 1
ATOM 1486 C C . ALA A 1 198 ? -14.408 -16.445 -8.087 1.00 36.81 198 ALA A C 1
ATOM 1488 O O . ALA A 1 198 ? -14.734 -16.857 -9.199 1.00 36.81 198 ALA A O 1
ATOM 1489 N N . GLY A 1 199 ? -14.917 -16.939 -6.953 1.00 26.16 199 GLY A N 1
ATOM 1490 C CA . GLY A 1 199 ? -16.066 -17.840 -6.840 1.00 26.16 199 GLY A CA 1
ATOM 1491 C C . GLY A 1 199 ? -17.052 -17.298 -5.797 1.00 26.16 199 GLY A C 1
ATOM 1492 O O . GLY A 1 199 ? -16.636 -16.737 -4.790 1.00 26.16 199 GLY A O 1
ATOM 1493 N N . ALA A 1 200 ? -18.344 -17.398 -6.101 1.00 28.38 200 ALA A N 1
ATOM 1494 C CA . ALA A 1 200 ? -19.446 -16.584 -5.597 1.00 28.38 200 ALA A CA 1
ATOM 1495 C C . ALA A 1 200 ? -20.167 -17.095 -4.327 1.00 28.38 200 ALA A C 1
ATOM 1497 O O . ALA A 1 200 ? -20.322 -18.293 -4.132 1.00 28.38 200 ALA A O 1
ATOM 1498 N N . ALA A 1 201 ? -20.676 -16.114 -3.568 1.00 38.28 201 ALA A N 1
ATOM 1499 C CA . ALA A 1 201 ? -21.957 -15.986 -2.85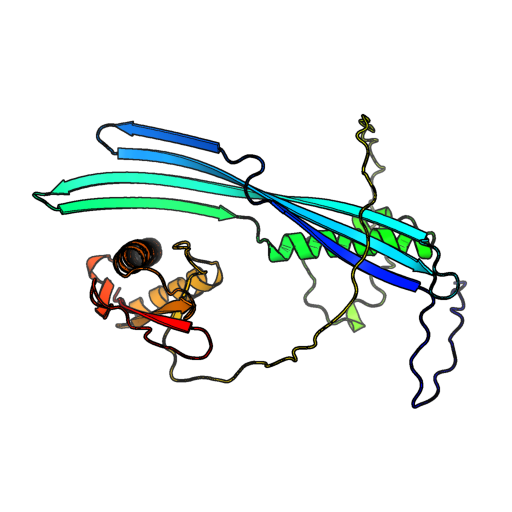1 1.00 38.28 201 ALA A CA 1
ATOM 1500 C C . ALA A 1 201 ? -22.552 -17.135 -2.003 1.00 38.28 201 ALA A C 1
ATOM 1502 O O . ALA A 1 201 ? -23.029 -18.144 -2.517 1.00 38.28 201 ALA A O 1
ATOM 1503 N N . SER A 1 202 ? -22.786 -16.809 -0.724 1.00 30.88 202 SER A N 1
ATOM 1504 C CA . SER A 1 202 ? -23.911 -17.307 0.080 1.00 30.88 202 SER A CA 1
ATOM 1505 C C . SER A 1 202 ? -24.435 -16.204 1.018 1.00 30.88 202 SER A C 1
ATOM 1507 O O . SER A 1 202 ? -23.695 -15.723 1.869 1.00 30.88 202 SER A O 1
ATOM 1509 N N . GLY A 1 203 ? -25.699 -15.798 0.832 1.00 34.22 203 GLY A N 1
ATOM 1510 C CA . GLY A 1 203 ? -26.567 -15.138 1.825 1.00 34.22 203 GLY A CA 1
ATOM 1511 C C . GLY A 1 203 ? -26.000 -13.963 2.629 1.00 34.22 203 GLY A C 1
ATOM 1512 O O . GLY A 1 203 ? -25.765 -14.134 3.812 1.00 34.22 203 GLY A O 1
ATOM 1513 N N . ASP A 1 204 ? -25.822 -12.803 1.984 1.00 49.59 204 ASP A N 1
ATOM 1514 C CA . ASP A 1 204 ? -25.699 -11.415 2.497 1.00 49.59 204 ASP A CA 1
ATOM 1515 C C . ASP A 1 204 ? -25.284 -11.167 3.970 1.00 49.59 204 ASP A C 1
ATOM 1517 O O . ASP A 1 204 ? -25.775 -10.242 4.623 1.00 49.59 204 ASP A O 1
ATOM 1521 N N . ALA A 1 205 ? -24.355 -11.962 4.501 1.00 58.09 205 ALA A N 1
ATOM 1522 C CA . ALA A 1 205 ? -23.677 -11.671 5.749 1.00 58.09 205 ALA A CA 1
ATOM 1523 C C . ALA A 1 205 ? -22.747 -10.490 5.480 1.00 58.09 205 ALA A C 1
ATOM 1525 O O . ALA A 1 205 ? -21.797 -10.586 4.699 1.00 58.09 205 ALA A O 1
ATOM 1526 N N . LEU A 1 206 ? -23.038 -9.346 6.096 1.00 88.19 206 LEU A N 1
ATOM 1527 C CA . LEU A 1 206 ? -22.135 -8.207 6.051 1.00 88.19 206 LEU A CA 1
ATOM 1528 C C . LEU A 1 206 ? -20.842 -8.641 6.744 1.00 88.19 206 LEU A C 1
ATOM 1530 O O . LEU A 1 206 ? -20.844 -8.949 7.932 1.00 88.19 206 LEU A O 1
ATOM 1534 N N . GLN A 1 207 ? -19.754 -8.722 5.980 1.00 92.31 207 GLN A N 1
ATOM 1535 C CA . GLN A 1 207 ? -18.449 -9.123 6.490 1.00 92.31 207 GLN A CA 1
ATOM 1536 C C . GLN A 1 207 ? -17.518 -7.920 6.573 1.00 92.31 207 GLN A C 1
ATOM 1538 O O . GLN A 1 207 ? -17.363 -7.176 5.601 1.00 92.31 207 GLN A O 1
ATOM 1543 N N . VAL A 1 208 ? -16.853 -7.762 7.713 1.00 93.62 208 VAL A N 1
ATOM 1544 C CA . VAL A 1 208 ? -15.767 -6.799 7.889 1.00 93.62 208 VAL A CA 1
ATOM 1545 C C . VAL A 1 208 ? -14.442 -7.541 8.010 1.00 93.62 208 VAL A C 1
ATOM 1547 O O . VAL A 1 208 ? -14.270 -8.435 8.835 1.00 93.62 208 VAL A O 1
ATOM 1550 N N . GLY A 1 209 ? -13.514 -7.180 7.129 1.00 90.56 209 GLY A N 1
ATOM 1551 C CA . GLY A 1 209 ? -12.201 -7.794 7.036 1.00 90.56 209 GLY A CA 1
ATOM 1552 C C . GLY A 1 209 ? -11.095 -6.955 7.642 1.00 90.56 209 GLY A C 1
ATOM 1553 O O . GLY A 1 209 ? -11.100 -5.736 7.480 1.00 90.56 209 GLY A O 1
ATOM 1554 N N . PHE A 1 210 ? -10.118 -7.634 8.234 1.00 88.81 210 PHE A N 1
ATOM 1555 C CA . PHE A 1 210 ? -8.868 -7.032 8.689 1.00 88.81 210 PHE A CA 1
ATOM 1556 C C . PHE A 1 210 ? -7.665 -7.547 7.895 1.00 88.81 210 PHE A C 1
ATOM 1558 O O . PHE A 1 210 ? -7.660 -8.690 7.427 1.00 88.81 210 PHE A O 1
ATOM 1565 N N . GLU A 1 211 ? -6.660 -6.681 7.754 1.00 86.19 211 GLU A N 1
ATOM 1566 C CA . GLU A 1 211 ? -5.343 -7.042 7.225 1.00 86.19 211 GLU A CA 1
ATOM 1567 C C . GLU A 1 211 ? -4.560 -7.869 8.256 1.00 86.19 211 GLU A C 1
ATOM 1569 O O . GLU A 1 211 ? -4.836 -7.819 9.461 1.00 86.19 211 GLU A O 1
ATOM 1574 N N . PHE A 1 212 ? -3.580 -8.639 7.776 1.00 84.44 212 PHE A N 1
ATOM 1575 C CA . PHE A 1 212 ? -2.765 -9.517 8.617 1.00 84.44 212 PHE A CA 1
ATOM 1576 C C . PHE A 1 212 ? -2.107 -8.738 9.761 1.00 84.44 212 PHE A C 1
ATOM 1578 O O . PHE A 1 212 ? -1.325 -7.816 9.534 1.00 84.44 212 PHE A O 1
ATOM 1585 N N . GLY A 1 213 ? -2.401 -9.136 10.996 1.00 78.38 213 GLY A N 1
ATOM 1586 C CA . GLY A 1 213 ? -1.825 -8.544 12.197 1.00 78.38 213 GLY A CA 1
ATOM 1587 C C . GLY A 1 213 ? -2.232 -7.100 12.500 1.00 78.38 213 GLY A C 1
ATOM 1588 O O . GLY A 1 213 ? -1.650 -6.509 13.407 1.00 78.38 213 GLY A O 1
ATOM 1589 N N . ASP A 1 214 ? -3.206 -6.539 11.777 1.00 78.00 214 ASP A N 1
ATOM 1590 C CA . ASP A 1 214 ? -3.697 -5.172 11.973 1.00 78.00 214 ASP A CA 1
ATOM 1591 C C . ASP A 1 214 ? -5.129 -5.177 12.544 1.00 78.00 214 ASP A C 1
ATOM 1593 O O . ASP A 1 214 ? -5.954 -6.040 12.221 1.00 78.00 214 ASP A O 1
ATOM 1597 N N . ALA A 1 215 ? -5.430 -4.198 13.397 1.00 83.00 215 ALA A N 1
ATOM 1598 C CA . ALA A 1 215 ? -6.756 -3.932 13.959 1.00 83.00 215 ALA A CA 1
ATOM 1599 C C . ALA A 1 215 ? -7.427 -2.680 13.358 1.00 83.00 215 ALA A C 1
ATOM 1601 O O . ALA A 1 215 ? -8.518 -2.286 13.769 1.00 83.00 215 ALA A O 1
ATOM 1602 N N . THR A 1 216 ? -6.789 -2.038 12.379 1.00 80.25 216 THR A N 1
ATOM 1603 C CA . THR A 1 216 ? -7.294 -0.846 11.699 1.00 80.25 216 THR A CA 1
ATOM 1604 C C . THR A 1 216 ? -8.350 -1.230 10.660 1.00 80.25 216 THR A C 1
ATOM 1606 O O . THR A 1 216 ? -8.135 -2.099 9.816 1.00 80.25 216 THR A O 1
ATOM 1609 N N . LEU A 1 217 ? -9.495 -0.542 10.675 1.00 77.38 217 LEU A N 1
ATOM 1610 C CA . LEU A 1 217 ? -10.538 -0.704 9.660 1.00 77.38 217 LEU A CA 1
ATOM 1611 C C . LEU A 1 217 ? -10.123 -0.056 8.332 1.00 77.38 217 LEU A C 1
ATOM 1613 O O . LEU A 1 217 ? -9.861 1.146 8.275 1.00 77.38 217 LEU A O 1
ATOM 1617 N N . THR A 1 218 ? -10.138 -0.835 7.251 1.00 79.62 218 THR A N 1
ATOM 1618 C CA . THR A 1 218 ? -9.904 -0.335 5.886 1.00 79.62 218 THR A CA 1
ATOM 1619 C C . THR A 1 218 ? -11.110 0.450 5.362 1.00 79.62 218 THR A C 1
ATOM 1621 O O . THR A 1 218 ? -12.219 0.333 5.886 1.00 79.62 218 THR A O 1
ATOM 1624 N N . GLY A 1 219 ? -10.943 1.212 4.273 1.00 72.94 219 GLY A N 1
ATOM 1625 C CA . GLY A 1 219 ? -12.064 1.915 3.628 1.00 72.94 219 GLY A CA 1
ATOM 1626 C C . GLY A 1 219 ? -13.206 0.976 3.206 1.00 72.94 219 GLY A C 1
ATOM 1627 O O . GLY A 1 219 ? -14.380 1.311 3.364 1.00 72.94 219 GLY A O 1
ATOM 1628 N N . ALA A 1 220 ? -12.874 -0.243 2.765 1.00 75.25 220 ALA A N 1
ATOM 1629 C CA . ALA A 1 220 ? -13.865 -1.278 2.481 1.00 75.25 220 ALA A CA 1
ATOM 1630 C C . ALA A 1 220 ? -14.648 -1.663 3.747 1.00 75.25 220 ALA A C 1
ATOM 1632 O O . ALA A 1 220 ? -15.880 -1.685 3.715 1.00 75.25 220 ALA A O 1
ATOM 1633 N N . GLY A 1 221 ? -13.950 -1.877 4.869 1.00 82.19 221 GLY A N 1
ATOM 1634 C CA . GLY A 1 221 ? -14.567 -2.142 6.169 1.00 82.19 221 GLY A CA 1
ATOM 1635 C C . GLY A 1 221 ? -15.474 -1.004 6.638 1.00 82.19 221 GLY A C 1
ATOM 1636 O O . GLY A 1 221 ? -16.601 -1.256 7.051 1.00 82.19 221 GLY A O 1
ATOM 1637 N N . GLN A 1 222 ? -15.050 0.252 6.478 1.00 84.00 222 GLN A N 1
ATOM 1638 C CA . GLN A 1 222 ? -15.873 1.421 6.816 1.00 84.00 222 GLN A CA 1
ATOM 1639 C C . GLN A 1 222 ? -17.197 1.436 6.032 1.00 84.00 222 GLN A C 1
ATOM 1641 O O . GLN A 1 222 ? -18.256 1.604 6.635 1.00 84.00 222 GLN A O 1
ATOM 1646 N N . SER A 1 223 ? -17.160 1.151 4.724 1.00 79.38 223 SER A N 1
ATOM 1647 C CA . SER A 1 223 ? -18.373 1.094 3.892 1.00 79.38 223 SER A CA 1
ATOM 1648 C C . SER A 1 223 ? -19.343 -0.021 4.307 1.00 79.38 223 SER A C 1
ATOM 1650 O O . SER A 1 223 ? -20.558 0.116 4.161 1.00 79.38 223 SER A O 1
ATOM 1652 N N . VAL A 1 224 ? -18.821 -1.149 4.810 1.00 90.50 224 VAL A N 1
ATOM 1653 C CA . VAL A 1 224 ? -19.641 -2.250 5.338 1.00 90.50 224 VAL A CA 1
ATOM 1654 C C . VAL A 1 224 ? -20.361 -1.780 6.593 1.00 90.50 224 VAL A C 1
ATOM 1656 O O . VAL A 1 224 ? -21.566 -1.985 6.707 1.00 90.50 224 VAL A O 1
ATOM 1659 N N . LEU A 1 225 ? -19.655 -1.102 7.500 1.00 91.81 225 LEU A N 1
ATOM 1660 C CA . LEU A 1 225 ? -20.238 -0.601 8.743 1.00 91.81 225 LEU A CA 1
ATOM 1661 C C . LEU A 1 225 ? -21.292 0.489 8.506 1.00 91.81 225 LEU A C 1
ATOM 1663 O O . LEU A 1 225 ? -22.275 0.534 9.243 1.00 91.81 225 LEU A O 1
ATOM 1667 N N . ASP A 1 226 ? -21.157 1.307 7.455 1.00 89.62 226 ASP A N 1
ATOM 1668 C CA . ASP A 1 226 ? -22.219 2.233 7.030 1.00 89.62 226 ASP A CA 1
ATOM 1669 C C . ASP A 1 226 ? -23.507 1.474 6.675 1.00 89.62 226 ASP A C 1
ATOM 1671 O O . ASP A 1 226 ? -24.592 1.819 7.149 1.00 89.62 226 ASP A O 1
ATOM 1675 N N . ARG A 1 227 ? -23.387 0.385 5.901 1.00 91.94 227 ARG A N 1
ATOM 1676 C CA . ARG A 1 227 ? -24.531 -0.470 5.543 1.00 91.94 227 ARG A CA 1
ATOM 1677 C C . ARG A 1 227 ? -25.112 -1.188 6.756 1.00 91.94 227 ARG A C 1
ATOM 1679 O O . ARG A 1 227 ? -26.332 -1.263 6.872 1.00 91.94 227 ARG A O 1
ATOM 1686 N N . VAL A 1 228 ? -24.268 -1.682 7.666 1.00 94.19 228 VAL A N 1
ATOM 1687 C CA . VAL A 1 228 ? -24.717 -2.300 8.926 1.00 94.19 228 VAL A CA 1
ATOM 1688 C C . VAL A 1 228 ? -25.538 -1.300 9.735 1.00 94.19 228 VAL A C 1
ATOM 1690 O O . VAL A 1 228 ? -26.649 -1.622 10.135 1.00 94.19 228 VAL A O 1
ATOM 1693 N N . ALA A 1 229 ? -25.047 -0.074 9.930 1.00 92.44 229 ALA A N 1
ATOM 1694 C CA . ALA A 1 229 ? -25.752 0.947 10.703 1.00 92.44 229 ALA A CA 1
ATOM 1695 C C . ALA A 1 229 ? -27.087 1.368 10.062 1.00 92.44 229 ALA A C 1
ATOM 1697 O O . ALA A 1 229 ? -28.054 1.642 10.775 1.00 92.44 229 ALA A O 1
ATOM 1698 N N . GLN A 1 230 ? -27.156 1.404 8.726 1.00 92.06 230 GLN A N 1
ATOM 1699 C CA . GLN A 1 230 ? -28.399 1.660 7.993 1.00 92.06 230 GLN A CA 1
ATOM 1700 C C . GLN A 1 230 ? -29.408 0.516 8.154 1.00 92.06 230 GLN A C 1
ATOM 1702 O O . GLN A 1 230 ? -30.576 0.776 8.431 1.00 92.06 230 GLN A O 1
ATOM 1707 N N . ARG A 1 231 ? -28.974 -0.745 8.031 1.00 93.31 231 ARG A N 1
ATOM 1708 C CA . ARG A 1 231 ? -29.856 -1.913 8.209 1.00 93.31 231 ARG A CA 1
ATOM 1709 C C . ARG A 1 231 ? -30.310 -2.083 9.654 1.00 93.31 231 ARG A C 1
ATOM 1711 O O . ARG A 1 231 ? -31.490 -2.346 9.881 1.00 93.31 231 ARG A O 1
ATOM 1718 N N . ALA A 1 232 ? -29.422 -1.825 10.613 1.00 92.88 232 ALA A N 1
ATOM 1719 C CA . ALA A 1 232 ? -29.708 -1.895 12.043 1.00 92.88 232 ALA A CA 1
ATOM 1720 C C . ALA A 1 232 ? -30.851 -0.961 12.472 1.00 92.88 232 ALA A C 1
ATOM 1722 O O . ALA A 1 232 ? -31.546 -1.262 13.437 1.00 92.88 232 ALA A O 1
ATOM 1723 N N . ALA A 1 233 ? -31.083 0.136 11.736 1.00 91.38 233 ALA A N 1
ATOM 1724 C CA . ALA A 1 233 ? -32.215 1.041 11.955 1.00 91.38 233 ALA A CA 1
ATOM 1725 C C . ALA A 1 233 ? -33.580 0.418 11.604 1.00 91.38 233 ALA A C 1
ATOM 1727 O O . ALA A 1 233 ? -34.613 0.916 12.040 1.00 91.38 233 ALA A O 1
ATOM 1728 N N . THR A 1 234 ? -33.591 -0.643 10.795 1.00 90.50 234 THR A N 1
ATOM 1729 C CA . THR A 1 234 ? -34.810 -1.334 10.340 1.00 90.50 234 THR A CA 1
ATOM 1730 C C . THR A 1 234 ? -35.030 -2.684 11.022 1.00 90.50 234 THR A C 1
ATOM 1732 O O . THR A 1 234 ? -36.141 -3.209 10.996 1.00 90.50 234 THR A O 1
ATOM 1735 N N . GLY A 1 235 ? -33.998 -3.245 11.654 1.00 89.38 235 GLY A N 1
ATOM 1736 C CA . GLY A 1 235 ? -34.074 -4.503 12.387 1.00 89.38 235 GLY A CA 1
ATOM 1737 C C . GLY A 1 235 ? -32.691 -5.039 12.772 1.00 89.38 235 GLY A C 1
ATOM 1738 O O . GLY A 1 235 ? -31.676 -4.501 12.324 1.00 89.38 235 GLY A O 1
ATOM 1739 N N . PRO A 1 236 ? -32.622 -6.101 13.596 1.00 91.88 236 PRO A N 1
ATOM 1740 C CA . PRO A 1 236 ? -31.356 -6.719 13.978 1.00 91.88 236 PRO A CA 1
ATOM 1741 C C . PRO A 1 236 ? -30.533 -7.120 12.750 1.00 91.88 236 PRO A C 1
ATOM 1743 O O . PRO A 1 236 ? -31.055 -7.732 11.822 1.00 91.88 236 PRO A O 1
ATOM 1746 N N . THR A 1 237 ? -29.252 -6.759 12.744 1.00 94.06 237 THR A N 1
ATOM 1747 C CA . THR A 1 237 ? -28.330 -7.016 11.632 1.00 94.06 237 THR A CA 1
ATOM 1748 C C . THR A 1 237 ? -27.113 -7.775 12.134 1.00 94.06 237 THR A C 1
ATOM 1750 O O . THR A 1 237 ? -26.438 -7.314 13.053 1.00 94.06 237 THR A O 1
ATOM 1753 N N . ASP A 1 238 ? -26.813 -8.907 11.507 1.00 93.06 238 ASP A N 1
ATOM 1754 C CA . ASP A 1 238 ? -25.631 -9.698 11.833 1.00 93.06 238 ASP A CA 1
ATOM 1755 C C . ASP A 1 238 ? -24.421 -9.236 11.002 1.00 93.06 238 ASP A C 1
ATOM 1757 O O . ASP A 1 238 ? -24.513 -8.974 9.799 1.00 93.06 238 ASP A O 1
ATOM 1761 N N . LEU A 1 239 ? -23.277 -9.124 11.673 1.00 94.50 239 LEU A N 1
ATOM 1762 C CA . LEU A 1 239 ? -21.983 -8.725 11.137 1.00 94.50 239 LEU A CA 1
ATOM 1763 C C . LEU A 1 239 ? -20.954 -9.795 11.493 1.00 94.50 239 LEU A C 1
ATOM 1765 O O . LEU A 1 239 ? -20.781 -10.138 12.664 1.00 94.50 239 LEU A O 1
ATOM 1769 N N . MET A 1 240 ? -20.232 -10.286 10.491 1.00 94.81 240 MET A N 1
ATOM 1770 C CA . MET A 1 240 ? -19.142 -11.236 10.695 1.00 94.81 240 MET A CA 1
ATOM 1771 C C . MET A 1 240 ? -17.787 -10.549 10.559 1.00 94.81 240 MET A C 1
ATOM 1773 O O . MET A 1 240 ? -17.554 -9.789 9.618 1.00 94.81 240 MET A O 1
ATOM 1777 N N . ILE A 1 241 ? -16.888 -10.822 11.500 1.00 94.88 241 ILE A N 1
ATOM 1778 C CA . ILE A 1 241 ? -15.508 -10.349 11.467 1.00 94.88 241 ILE A CA 1
ATOM 1779 C C . ILE A 1 241 ? -14.619 -11.469 10.940 1.00 94.88 241 ILE A C 1
ATOM 1781 O O . ILE A 1 241 ? -14.636 -12.580 11.474 1.00 94.88 241 ILE A O 1
ATOM 1785 N N . VAL A 1 242 ? -13.818 -11.153 9.923 1.00 94.31 242 VAL A N 1
ATOM 1786 C CA . VAL A 1 242 ? -12.936 -12.111 9.251 1.00 94.31 242 VAL A CA 1
ATOM 1787 C C . VAL A 1 242 ? -11.488 -11.612 9.165 1.00 94.31 242 VAL A C 1
ATOM 1789 O O . VAL A 1 242 ? -11.224 -10.414 9.028 1.00 94.31 242 VAL A O 1
ATOM 1792 N N . ALA A 1 243 ? -10.541 -12.548 9.202 1.00 92.38 243 ALA A N 1
ATOM 1793 C CA . ALA A 1 243 ? -9.102 -12.313 9.039 1.00 92.38 243 ALA A CA 1
ATOM 1794 C C . ALA A 1 243 ? -8.478 -13.348 8.092 1.00 92.38 243 ALA A C 1
ATOM 1796 O O . ALA A 1 243 ? -9.162 -14.260 7.631 1.00 92.38 243 ALA A O 1
ATOM 1797 N N . HIS A 1 244 ? -7.190 -13.207 7.771 1.00 87.69 244 HIS A N 1
ATOM 1798 C CA . HIS A 1 244 ? -6.471 -14.201 6.967 1.00 87.69 244 HIS A CA 1
ATOM 1799 C C . HIS A 1 244 ? -6.323 -15.525 7.721 1.00 87.69 244 HIS A C 1
ATOM 1801 O O . HIS A 1 244 ? -5.974 -15.534 8.900 1.00 87.69 244 HIS A O 1
ATOM 1807 N N . ASP A 1 245 ? -6.538 -16.652 7.042 1.00 87.62 245 ASP A N 1
ATOM 1808 C CA . ASP A 1 245 ? -6.368 -17.994 7.625 1.00 87.62 245 ASP A CA 1
ATOM 1809 C C . ASP A 1 245 ? -4.897 -18.353 7.913 1.00 87.62 245 ASP A C 1
ATOM 1811 O O . ASP A 1 245 ? -4.615 -19.290 8.658 1.00 87.62 245 ASP A O 1
ATOM 1815 N N . THR A 1 246 ? -3.959 -17.581 7.360 1.00 85.88 246 THR A N 1
ATOM 1816 C CA . THR A 1 246 ? -2.519 -17.664 7.632 1.00 85.88 246 THR A CA 1
ATOM 1817 C C . THR A 1 246 ? -2.096 -16.936 8.911 1.00 85.88 246 THR A C 1
ATOM 1819 O O . THR A 1 246 ? -0.932 -17.034 9.301 1.00 85.88 246 THR A O 1
ATOM 1822 N N . GLU A 1 247 ? -3.009 -16.238 9.598 1.00 83.31 247 GLU A N 1
ATOM 1823 C CA . GLU A 1 247 ? -2.772 -15.577 10.893 1.00 83.31 247 GLU A CA 1
ATOM 1824 C C . GLU A 1 247 ? -2.731 -16.605 12.042 1.00 83.31 247 GLU A C 1
ATOM 1826 O O . GLU A 1 247 ? -3.560 -16.632 12.952 1.00 83.31 247 GLU A O 1
ATOM 1831 N N . ASN A 1 248 ? -1.752 -17.508 11.963 1.00 81.25 248 ASN A N 1
ATOM 1832 C CA . ASN A 1 248 ? -1.530 -18.591 12.911 1.00 81.25 248 ASN A CA 1
ATOM 1833 C C . ASN A 1 248 ? -0.537 -18.153 13.997 1.00 81.25 248 ASN A C 1
ATOM 1835 O O . ASN A 1 248 ? 0.654 -18.464 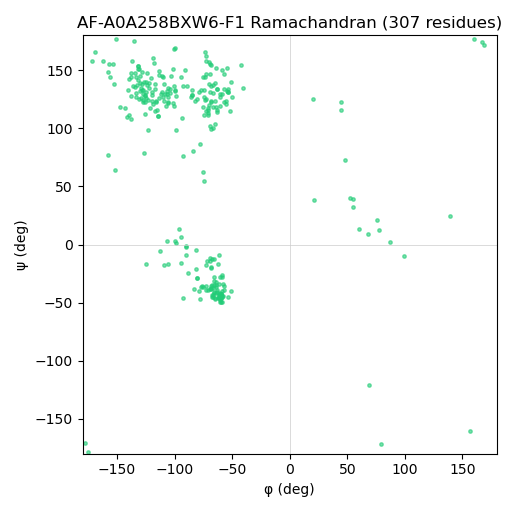13.946 1.00 81.25 248 ASN A O 1
ATOM 1839 N N . TRP A 1 249 ? -1.020 -17.339 14.931 1.00 80.75 249 TRP A N 1
ATOM 1840 C CA . TRP A 1 249 ? -0.256 -16.885 16.093 1.00 80.75 249 TRP A CA 1
ATOM 1841 C C . TRP A 1 249 ? -0.614 -17.675 17.353 1.00 80.75 249 TRP A C 1
ATOM 1843 O O . TRP A 1 249 ? -1.622 -18.377 17.390 1.00 80.75 249 TRP A O 1
ATOM 1853 N N . ASP A 1 250 ? 0.197 -17.507 18.400 1.00 85.44 250 ASP A N 1
ATOM 1854 C CA . ASP A 1 250 ? -0.122 -17.985 19.747 1.00 85.44 250 ASP A CA 1
ATOM 1855 C C . ASP A 1 250 ? -1.533 -17.521 20.193 1.00 85.44 250 ASP A C 1
ATOM 1857 O O . ASP A 1 250 ? -1.893 -16.366 19.918 1.00 85.44 250 ASP A O 1
ATOM 1861 N N . PRO A 1 251 ? -2.329 -18.373 20.877 1.00 81.38 251 PRO A N 1
ATOM 1862 C CA . PRO A 1 251 ? -3.695 -18.047 21.290 1.00 81.38 251 PRO A CA 1
ATOM 1863 C C . PRO A 1 251 ? -3.834 -16.722 22.043 1.00 81.38 251 PRO A C 1
ATOM 1865 O O . PRO A 1 251 ? -4.745 -15.955 21.738 1.00 81.38 251 PRO A O 1
ATOM 1868 N N . ALA A 1 252 ? -2.900 -16.381 22.938 1.00 79.06 252 ALA A N 1
ATOM 1869 C CA . ALA A 1 252 ? -2.962 -15.132 23.696 1.00 79.06 252 ALA A CA 1
ATOM 1870 C C . ALA A 1 252 ? -2.788 -13.904 22.789 1.00 79.06 252 ALA A C 1
ATOM 1872 O O . ALA A 1 252 ? -3.458 -12.884 22.960 1.00 79.06 252 ALA A O 1
ATOM 1873 N N . LYS A 1 253 ? -1.917 -14.006 21.777 1.00 82.88 253 LYS A N 1
ATOM 1874 C CA . LYS A 1 253 ? -1.726 -12.938 20.789 1.00 82.88 253 LYS A CA 1
ATOM 1875 C C . LYS A 1 253 ? -2.958 -12.779 19.893 1.00 82.88 253 LYS A C 1
ATOM 1877 O O . LYS A 1 253 ? -3.310 -11.652 19.548 1.00 82.88 253 LYS A O 1
ATOM 1882 N N . ARG A 1 254 ? -3.616 -13.885 19.524 1.00 82.31 254 ARG A N 1
ATOM 1883 C CA . ARG A 1 254 ? -4.867 -13.854 18.744 1.00 82.31 254 ARG A CA 1
ATOM 1884 C C . ARG A 1 254 ? -6.016 -13.249 19.539 1.00 82.31 254 ARG A C 1
ATOM 1886 O O . ARG A 1 254 ? -6.727 -12.415 18.992 1.00 82.31 254 ARG A O 1
ATOM 1893 N N . ASP A 1 255 ? -6.156 -13.614 20.812 1.00 84.25 255 ASP A N 1
ATOM 1894 C CA . ASP A 1 255 ? -7.181 -13.064 21.706 1.00 84.25 255 ASP A CA 1
ATOM 1895 C C . ASP A 1 255 ? -7.022 -11.544 21.862 1.00 84.25 255 ASP A C 1
ATOM 1897 O O . ASP A 1 255 ? -7.967 -10.791 21.633 1.00 84.25 255 ASP A O 1
ATOM 1901 N N . SER A 1 256 ? -5.792 -11.081 22.120 1.00 83.44 256 SER A N 1
ATOM 1902 C CA . SER A 1 256 ? -5.482 -9.650 22.216 1.00 83.44 256 SER A CA 1
ATOM 1903 C C . SER A 1 256 ? -5.780 -8.889 20.918 1.00 83.44 256 SER A C 1
ATOM 1905 O O . SER A 1 256 ? -6.372 -7.809 20.953 1.00 83.44 256 SER A O 1
ATOM 1907 N N . LEU A 1 257 ? -5.407 -9.444 19.760 1.00 87.12 257 LEU A N 1
ATOM 1908 C CA . LEU A 1 257 ? -5.692 -8.811 18.471 1.00 87.12 257 LEU A CA 1
ATOM 1909 C C . LEU A 1 257 ? -7.196 -8.817 18.147 1.00 87.12 257 LEU A C 1
ATOM 1911 O O . LEU A 1 257 ? -7.714 -7.858 17.573 1.00 87.12 257 LEU A O 1
ATOM 1915 N N . LEU A 1 258 ? -7.914 -9.874 18.529 1.00 91.19 258 LEU A N 1
ATOM 1916 C CA . LEU A 1 258 ? -9.361 -9.955 18.377 1.00 91.19 258 LEU A CA 1
ATOM 1917 C C . LEU A 1 258 ? -10.078 -8.898 19.229 1.00 91.19 258 LEU A C 1
ATOM 1919 O O . LEU A 1 258 ? -10.982 -8.235 18.723 1.00 91.19 258 LEU A O 1
ATOM 1923 N N . ASP A 1 259 ? -9.638 -8.675 20.470 1.00 86.75 259 ASP A N 1
ATOM 1924 C CA . ASP A 1 259 ? -10.172 -7.618 21.339 1.00 86.75 259 ASP A CA 1
ATOM 1925 C C . ASP A 1 259 ? -9.995 -6.226 20.718 1.00 86.75 259 ASP A C 1
ATOM 1927 O O . ASP A 1 259 ? -10.941 -5.431 20.681 1.00 86.75 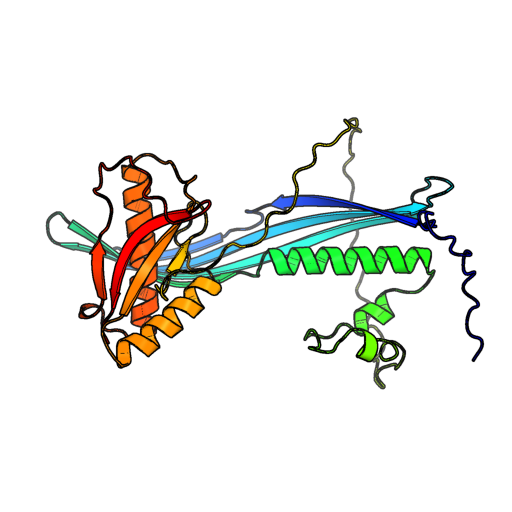259 ASP A O 1
ATOM 1931 N N . GLN A 1 260 ? -8.818 -5.946 20.149 1.00 84.75 260 GLN A N 1
ATOM 1932 C CA . GLN A 1 260 ? -8.556 -4.688 19.441 1.00 84.75 260 GLN A CA 1
ATOM 1933 C C . GLN A 1 260 ? -9.487 -4.512 18.230 1.00 84.75 260 GLN A C 1
ATOM 1935 O O . GLN A 1 260 ? -10.056 -3.437 18.030 1.00 84.75 260 GLN A O 1
ATOM 1940 N N . ARG A 1 261 ? -9.697 -5.573 17.440 1.00 90.06 261 ARG A N 1
ATOM 1941 C CA . ARG A 1 261 ? -10.568 -5.560 16.251 1.00 90.06 261 ARG A CA 1
ATOM 1942 C C . ARG A 1 261 ? -12.045 -5.388 16.600 1.00 90.06 261 ARG A C 1
ATOM 1944 O O . ARG A 1 261 ? -12.729 -4.589 15.960 1.00 90.06 261 ARG A O 1
ATOM 1951 N N . ILE A 1 262 ? -12.539 -6.093 17.620 1.00 90.44 262 ILE A N 1
ATOM 1952 C CA . ILE A 1 262 ? -13.913 -5.929 18.117 1.00 90.44 262 ILE A CA 1
ATOM 1953 C C . ILE A 1 262 ? -14.107 -4.494 18.615 1.00 90.44 262 ILE A C 1
ATOM 1955 O O . ILE A 1 262 ? -15.082 -3.849 18.235 1.00 90.44 262 ILE A O 1
ATOM 1959 N N . THR A 1 263 ? -13.150 -3.959 19.377 1.00 85.94 263 THR A N 1
ATOM 1960 C CA . THR A 1 263 ? -13.189 -2.571 19.862 1.00 85.94 263 THR A CA 1
ATOM 1961 C C . THR A 1 263 ? -13.257 -1.572 18.705 1.00 85.94 263 THR A C 1
ATOM 1963 O O . THR A 1 263 ? -14.105 -0.681 18.711 1.00 85.94 263 THR A O 1
ATOM 1966 N N . ALA A 1 264 ? -12.438 -1.751 17.663 1.00 82.75 264 ALA A N 1
ATOM 1967 C CA . ALA A 1 264 ? -12.467 -0.898 16.475 1.00 82.75 264 ALA A CA 1
ATOM 1968 C C . ALA A 1 264 ? -13.832 -0.924 15.760 1.00 82.75 264 ALA A C 1
ATOM 1970 O O . ALA A 1 264 ? -14.345 0.129 15.376 1.00 82.75 264 ALA A O 1
ATOM 1971 N N . VAL A 1 265 ? -14.446 -2.106 15.612 1.00 90.06 265 VAL A N 1
ATOM 1972 C CA . VAL A 1 265 ? -15.786 -2.264 15.015 1.00 90.06 265 VAL A CA 1
ATOM 1973 C C . VAL A 1 265 ? -16.861 -1.594 15.869 1.00 90.06 265 VAL A C 1
ATOM 1975 O O . VAL A 1 265 ? -17.685 -0.849 15.335 1.00 90.06 265 VAL A O 1
ATOM 1978 N N . VAL A 1 266 ? -16.843 -1.814 17.186 1.00 88.81 266 VAL A N 1
ATOM 1979 C CA . VAL A 1 266 ? -17.806 -1.225 18.129 1.00 88.81 266 VAL A CA 1
ATOM 1980 C C . VAL A 1 266 ? -17.733 0.301 18.088 1.00 88.81 266 VAL A C 1
ATOM 1982 O O . VAL A 1 266 ? -18.757 0.954 17.884 1.00 88.81 266 VAL A O 1
ATOM 1985 N N . SER A 1 267 ? -16.533 0.879 18.188 1.00 83.25 267 SER A N 1
ATOM 1986 C CA . SER A 1 267 ? -16.327 2.332 18.117 1.00 83.25 267 SER A CA 1
ATOM 1987 C C . SER A 1 267 ? -16.783 2.912 16.777 1.00 83.25 267 SER A C 1
ATOM 1989 O O . SER A 1 267 ? -17.438 3.955 16.723 1.00 83.25 267 SER A O 1
ATOM 1991 N N . ALA A 1 268 ? -16.492 2.222 15.674 1.00 81.75 268 ALA A N 1
ATOM 1992 C CA . ALA A 1 268 ? -16.900 2.657 14.346 1.00 81.75 268 ALA A CA 1
ATOM 1993 C C . ALA A 1 268 ? -18.426 2.610 14.141 1.00 81.75 268 ALA A C 1
ATOM 1995 O O . ALA A 1 268 ? -18.964 3.485 13.459 1.00 81.75 268 ALA A O 1
ATOM 1996 N N . LEU A 1 269 ? -19.132 1.638 14.727 1.00 88.06 269 LEU A N 1
ATOM 1997 C CA . LEU A 1 269 ? -20.599 1.582 14.720 1.00 88.06 269 LEU A CA 1
ATOM 1998 C C . LEU A 1 269 ? -21.216 2.643 15.643 1.00 88.06 269 LEU A C 1
ATOM 2000 O O . LEU A 1 269 ? -22.193 3.289 15.258 1.00 88.06 269 LEU A O 1
ATOM 2004 N N . ALA A 1 270 ? -20.620 2.889 16.811 1.00 82.94 270 ALA A N 1
ATOM 2005 C CA . ALA A 1 270 ? -21.060 3.939 17.728 1.00 82.94 270 ALA A CA 1
ATOM 2006 C C . ALA A 1 270 ? -21.000 5.331 17.078 1.00 82.94 270 ALA A C 1
ATOM 2008 O O . ALA A 1 270 ? -21.971 6.086 17.132 1.00 82.94 270 ALA A O 1
ATOM 2009 N N . ASN A 1 271 ? -19.924 5.626 16.340 1.00 82.69 271 ASN A N 1
ATOM 2010 C CA . ASN A 1 271 ? -19.788 6.864 15.559 1.00 82.69 271 ASN A CA 1
ATOM 2011 C C . ASN A 1 271 ? -20.845 7.013 14.446 1.00 82.69 271 ASN A C 1
ATOM 2013 O O . ASN A 1 271 ? -21.065 8.111 13.943 1.00 82.69 271 ASN A O 1
ATOM 2017 N N . ARG A 1 272 ? -21.528 5.923 14.074 1.00 88.50 272 ARG A N 1
ATOM 2018 C CA . ARG A 1 272 ? -22.647 5.891 13.112 1.00 88.50 272 ARG A CA 1
ATOM 2019 C C . ARG A 1 272 ? -24.019 5.930 13.801 1.00 88.50 272 ARG A C 1
ATOM 2021 O O . ARG A 1 272 ? -25.063 5.670 13.186 1.00 88.50 272 ARG A O 1
ATOM 2028 N N . GLY A 1 273 ? -24.026 6.259 15.091 1.00 82.00 273 GLY A N 1
ATOM 2029 C CA . GLY A 1 273 ? -25.220 6.403 15.913 1.00 82.00 273 GLY A CA 1
ATOM 2030 C C . GLY A 1 273 ? -25.856 5.078 16.320 1.00 82.00 273 GLY A C 1
ATOM 2031 O O . GLY A 1 273 ? -27.047 5.064 16.608 1.00 82.00 273 GLY A O 1
ATOM 2032 N N . VAL A 1 274 ? -25.114 3.968 16.297 1.00 87.56 274 VAL A N 1
ATOM 2033 C CA . VAL A 1 274 ? -25.566 2.712 16.909 1.00 87.56 274 VAL A CA 1
ATOM 2034 C C . VAL A 1 274 ? -25.303 2.797 18.420 1.00 87.56 274 VAL A C 1
ATOM 2036 O O . VAL A 1 274 ? -24.167 3.061 18.815 1.00 87.56 274 VAL A O 1
ATOM 2039 N N . PRO A 1 275 ? -26.302 2.590 19.292 1.00 82.75 275 PRO A N 1
ATOM 2040 C CA . PRO A 1 275 ? -26.078 2.587 20.731 1.00 82.75 275 PRO A CA 1
ATOM 2041 C C . PRO A 1 275 ? -25.180 1.408 21.125 1.00 82.75 275 PRO A C 1
ATOM 2043 O O . PRO A 1 275 ? -25.373 0.293 20.648 1.00 82.75 275 PRO A O 1
ATOM 2046 N N . ILE A 1 276 ? -24.233 1.621 22.046 1.00 81.06 276 ILE A N 1
ATOM 2047 C CA . ILE A 1 276 ? -23.305 0.562 22.496 1.00 81.06 276 ILE A CA 1
ATOM 2048 C C . ILE A 1 276 ? -24.074 -0.649 23.050 1.00 81.06 276 ILE A C 1
ATOM 2050 O O . ILE A 1 276 ? -23.732 -1.786 22.742 1.00 81.06 276 ILE A O 1
ATOM 2054 N N . GLY A 1 277 ? -25.168 -0.418 23.787 1.00 83.00 277 GLY A N 1
ATOM 2055 C CA . GLY A 1 277 ? -26.041 -1.489 24.290 1.00 83.00 277 GLY A CA 1
ATOM 2056 C C . GLY A 1 277 ? -26.794 -2.270 23.203 1.00 83.00 277 GLY A C 1
ATOM 2057 O O . GLY A 1 277 ? -27.362 -3.317 23.490 1.00 83.00 277 GLY A O 1
ATOM 2058 N N . GLY A 1 278 ? -26.800 -1.779 21.961 1.00 84.75 278 GLY A N 1
ATOM 2059 C CA . GLY A 1 278 ? -27.355 -2.459 20.795 1.00 84.75 278 GLY A CA 1
ATOM 2060 C C . GLY A 1 278 ? -26.351 -3.347 20.055 1.00 84.75 278 GLY A C 1
ATOM 2061 O O . GLY A 1 278 ? -26.727 -3.990 19.079 1.00 84.75 278 GLY A O 1
ATOM 2062 N N . ILE A 1 279 ? -25.088 -3.400 20.488 1.00 91.50 279 ILE A N 1
ATOM 2063 C CA . ILE A 1 279 ? -24.039 -4.213 19.867 1.00 91.50 279 ILE A CA 1
ATOM 2064 C C . ILE A 1 279 ? -23.735 -5.396 20.784 1.00 91.50 279 ILE A C 1
ATOM 2066 O O . ILE A 1 279 ? -23.330 -5.224 21.929 1.00 91.50 279 ILE A O 1
ATOM 2070 N N . THR A 1 280 ? -23.938 -6.617 20.298 1.00 91.94 280 THR A N 1
ATOM 2071 C CA . THR A 1 280 ? -23.727 -7.846 21.075 1.00 91.94 280 THR A CA 1
ATOM 2072 C C . THR A 1 280 ? -22.823 -8.797 20.310 1.00 91.94 280 THR A C 1
ATOM 2074 O O . THR A 1 280 ? -23.134 -9.171 19.184 1.00 91.94 280 THR A O 1
ATOM 2077 N N . VAL A 1 281 ? -21.714 -9.223 20.917 1.00 93.25 281 VAL A N 1
ATOM 2078 C CA . VAL A 1 281 ? -20.876 -10.296 20.362 1.00 93.25 281 VAL A CA 1
ATOM 2079 C C . VAL A 1 281 ? -21.605 -11.619 20.585 1.00 93.25 281 VAL A C 1
ATOM 2081 O O . VAL A 1 281 ? -21.784 -12.045 21.722 1.00 93.25 281 VAL A O 1
ATOM 2084 N N . THR A 1 282 ? -22.069 -12.244 19.507 1.00 93.38 282 THR A N 1
ATOM 2085 C CA . THR A 1 282 ? -22.829 -13.501 19.554 1.00 93.38 282 THR A CA 1
ATOM 2086 C C . THR A 1 282 ? -21.925 -14.725 19.527 1.00 93.38 282 THR A C 1
ATOM 2088 O O . THR A 1 282 ? -22.317 -15.783 20.011 1.00 93.38 282 THR A O 1
ATOM 2091 N N . TRP A 1 283 ? -20.712 -14.587 18.987 1.00 94.62 283 TRP A N 1
ATOM 2092 C CA . TRP A 1 283 ? -19.706 -15.642 18.994 1.00 94.62 283 TRP A CA 1
ATOM 2093 C C . TRP A 1 283 ? -18.292 -15.069 18.855 1.00 94.62 283 TRP A C 1
ATOM 2095 O O . TRP A 1 283 ? -18.076 -14.102 18.121 1.00 94.62 283 TRP A O 1
ATOM 2105 N N . ARG A 1 284 ? -17.331 -15.700 19.533 1.00 93.94 284 ARG A N 1
ATOM 2106 C CA . ARG A 1 284 ? -15.881 -15.565 19.335 1.00 93.94 284 ARG A CA 1
ATOM 2107 C C . ARG A 1 284 ? -15.189 -16.863 19.790 1.00 93.94 284 ARG A C 1
ATOM 2109 O O . ARG A 1 284 ? -15.765 -17.545 20.640 1.00 93.94 284 ARG A O 1
ATOM 2116 N N . PRO A 1 285 ? -13.989 -17.194 19.283 1.00 91.00 285 PRO A N 1
ATOM 2117 C CA . PRO A 1 285 ? -13.187 -18.305 19.794 1.00 91.00 285 PRO A CA 1
ATOM 2118 C C . PRO A 1 285 ? -12.850 -18.149 21.283 1.00 91.00 285 PRO A C 1
ATOM 2120 O O . PRO A 1 285 ? -12.694 -17.026 21.775 1.00 91.00 285 PRO A O 1
ATOM 2123 N N . ASP A 1 286 ? -12.696 -19.273 21.984 1.00 89.25 286 ASP A N 1
ATOM 2124 C CA . ASP A 1 286 ? -12.169 -19.285 23.350 1.00 89.25 286 ASP A CA 1
ATOM 2125 C C . ASP A 1 286 ? -10.718 -18.783 23.382 1.00 89.25 286 ASP A C 1
ATOM 2127 O O . ASP A 1 286 ? -9.952 -18.973 22.437 1.00 89.25 286 ASP A O 1
ATOM 2131 N N . LYS A 1 287 ? -10.297 -18.192 24.506 1.00 86.44 287 LYS A N 1
ATOM 2132 C CA . LYS A 1 287 ? -8.950 -17.599 24.651 1.00 86.44 287 LYS A CA 1
ATOM 2133 C C . LYS A 1 287 ? -7.804 -18.591 24.430 1.00 86.44 287 LYS A C 1
ATOM 2135 O O . LYS A 1 287 ? -6.702 -18.201 24.061 1.00 86.44 287 LYS A O 1
ATOM 2140 N N . SER A 1 288 ? -8.056 -19.869 24.702 1.00 82.88 288 SER A N 1
ATOM 2141 C CA . SER A 1 288 ? -7.114 -20.975 24.514 1.00 82.88 288 SER A CA 1
ATOM 2142 C C . SER A 1 288 ? -7.347 -21.751 23.217 1.00 82.88 288 SER A C 1
ATOM 2144 O O . SER A 1 288 ? -6.650 -22.736 22.969 1.00 82.88 288 SER A O 1
ATOM 2146 N N . ASP A 1 289 ? -8.319 -21.345 22.396 1.00 82.81 289 ASP A N 1
ATOM 2147 C CA . ASP A 1 289 ? -8.581 -21.987 21.118 1.00 82.81 289 ASP A CA 1
ATOM 2148 C C . ASP A 1 289 ? -7.354 -21.818 20.216 1.00 82.81 289 ASP A C 1
ATOM 2150 O O . ASP A 1 289 ? -6.781 -20.732 20.108 1.00 82.81 289 ASP A O 1
ATOM 2154 N N . THR A 1 290 ? -6.939 -22.910 19.579 1.00 82.75 290 THR A N 1
ATOM 2155 C CA . THR A 1 290 ? -5.811 -22.990 18.633 1.00 82.75 290 THR A CA 1
ATOM 2156 C C . THR A 1 290 ? -6.284 -23.278 17.209 1.00 82.75 290 THR A C 1
ATOM 2158 O O . THR A 1 290 ? -5.492 -23.240 16.270 1.00 82.75 290 THR A O 1
ATOM 2161 N N . SER A 1 291 ? -7.580 -23.527 17.019 1.00 85.81 291 SER A N 1
ATOM 2162 C CA . SER A 1 291 ? -8.161 -23.841 15.720 1.00 85.81 291 SER A CA 1
ATOM 2163 C C . SER A 1 291 ? -8.238 -22.609 14.806 1.00 85.81 291 SER A C 1
ATOM 2165 O O . SER A 1 291 ? -8.078 -21.462 15.241 1.00 85.81 291 SER A O 1
ATOM 2167 N N . ILE A 1 292 ? -8.399 -22.871 13.506 1.00 85.31 292 ILE A N 1
ATOM 2168 C CA . ILE A 1 292 ? -8.614 -21.876 12.449 1.00 85.31 292 ILE A CA 1
ATOM 2169 C C . ILE A 1 292 ? -10.018 -22.121 11.896 1.00 85.31 292 ILE A C 1
ATOM 2171 O O . ILE A 1 292 ? -10.257 -23.132 11.228 1.00 85.31 292 ILE A O 1
ATOM 2175 N N . HIS A 1 293 ? -10.940 -21.199 12.165 1.00 86.38 293 HIS A N 1
ATOM 2176 C CA . HIS A 1 293 ? -12.343 -21.294 11.751 1.00 86.38 293 HIS A CA 1
ATOM 2177 C C . HIS A 1 293 ? -12.496 -20.785 10.316 1.00 86.38 293 HIS A C 1
ATOM 2179 O O . HIS A 1 293 ? -12.802 -19.623 10.086 1.00 86.38 293 HIS A O 1
ATOM 2185 N N . ARG A 1 294 ? -12.175 -21.624 9.326 1.00 86.25 294 ARG A N 1
ATOM 2186 C CA . ARG A 1 294 ? -12.111 -21.222 7.907 1.00 86.25 294 ARG A CA 1
ATOM 2187 C C . ARG A 1 294 ? -13.464 -20.716 7.384 1.00 86.25 294 ARG A C 1
ATOM 2189 O O . ARG A 1 294 ? -14.456 -21.431 7.471 1.00 86.25 294 ARG A O 1
ATOM 2196 N N . ASP A 1 295 ? -13.453 -19.546 6.749 1.00 78.31 295 ASP A N 1
ATOM 2197 C CA . ASP A 1 295 ? -14.601 -18.919 6.077 1.00 78.31 295 ASP A CA 1
ATOM 2198 C C . ASP A 1 295 ? -14.220 -18.563 4.630 1.00 78.31 295 ASP A C 1
ATOM 2200 O O . ASP A 1 295 ? -13.858 -17.434 4.305 1.00 78.31 295 ASP A O 1
ATOM 2204 N N . GLY A 1 296 ? -14.217 -19.563 3.746 1.00 74.62 296 GLY A N 1
ATOM 2205 C CA . GLY A 1 296 ? -13.830 -19.391 2.343 1.00 74.62 296 GLY A CA 1
ATOM 2206 C C . GLY A 1 296 ? -12.310 -19.354 2.085 1.00 74.62 296 GLY A C 1
ATOM 2207 O O . GLY A 1 296 ? -11.499 -19.683 2.956 1.00 74.62 296 GLY A O 1
ATOM 2208 N N . PRO A 1 297 ? -11.886 -19.035 0.846 1.00 77.12 297 PRO A N 1
ATOM 2209 C CA . PRO A 1 297 ? -10.489 -19.147 0.436 1.00 77.12 297 PRO A CA 1
ATOM 2210 C C . PRO A 1 297 ? -9.610 -18.082 1.103 1.00 77.12 297 PRO A C 1
ATOM 2212 O O . PRO A 1 297 ? -9.749 -16.888 0.839 1.00 77.12 297 PRO A O 1
ATOM 2215 N N . GLY A 1 298 ? -8.660 -18.526 1.930 1.00 79.12 298 GLY A N 1
ATOM 2216 C CA . GLY A 1 298 ? -7.650 -17.661 2.548 1.00 79.12 298 GLY A CA 1
ATOM 2217 C C . GLY A 1 298 ? -8.152 -16.828 3.732 1.00 79.12 298 GLY A C 1
ATOM 2218 O O . GLY A 1 298 ? -7.483 -15.872 4.137 1.00 79.12 298 GLY A O 1
ATOM 2219 N N . ARG A 1 299 ? -9.346 -17.131 4.259 1.00 86.94 299 ARG A N 1
ATOM 2220 C CA . ARG A 1 299 ? -10.013 -16.353 5.310 1.00 86.94 299 ARG A CA 1
ATOM 2221 C C . ARG A 1 299 ? -10.527 -17.251 6.430 1.00 86.94 299 ARG A C 1
ATOM 2223 O O . ARG A 1 299 ? -10.813 -18.430 6.226 1.00 86.94 299 ARG A O 1
ATOM 2230 N N . GLN A 1 300 ? -10.631 -16.677 7.619 1.00 91.69 300 GLN A N 1
ATOM 2231 C CA . GLN A 1 300 ? -11.215 -17.300 8.800 1.00 91.69 300 GLN A CA 1
ATOM 2232 C C . GLN A 1 300 ? -12.173 -16.335 9.501 1.00 91.69 300 GLN A C 1
ATOM 2234 O O . GLN A 1 300 ? -11.910 -15.130 9.544 1.00 91.69 300 GLN A O 1
ATOM 2239 N N . GLU A 1 301 ? -13.259 -16.867 10.056 1.00 93.00 301 GLU A N 1
ATOM 2240 C CA . GLU A 1 301 ? -14.151 -16.146 10.957 1.00 93.00 301 GLU A CA 1
ATOM 2241 C C . GLU A 1 301 ? -13.520 -16.040 12.346 1.00 93.00 301 GLU A C 1
ATOM 2243 O O . GLU A 1 301 ? -12.996 -17.008 12.893 1.00 93.00 301 GLU A O 1
ATOM 2248 N N . ILE A 1 302 ? -13.546 -14.839 12.917 1.00 94.12 302 ILE A N 1
ATOM 2249 C CA . ILE A 1 302 ? -12.922 -14.570 14.220 1.00 94.12 302 ILE A CA 1
ATOM 2250 C C . ILE A 1 302 ? -13.893 -13.961 15.231 1.00 94.12 302 ILE A C 1
ATOM 2252 O O . ILE A 1 302 ? -13.628 -14.011 16.426 1.00 94.12 302 ILE A O 1
ATOM 2256 N N . ALA A 1 303 ? -15.034 -13.426 14.784 1.00 95.38 303 ALA A N 1
ATOM 2257 C CA . ALA A 1 303 ? -16.162 -13.089 15.650 1.00 95.38 303 ALA A CA 1
ATOM 2258 C C . ALA A 1 303 ? -17.457 -12.910 14.847 1.00 95.38 303 ALA A C 1
ATOM 2260 O O . ALA A 1 303 ? -17.432 -12.586 13.657 1.00 95.38 303 ALA A O 1
ATOM 2261 N N . LYS A 1 304 ? -18.594 -13.052 15.527 1.00 94.75 304 LYS A N 1
ATOM 2262 C CA . LYS A 1 304 ? -19.926 -12.685 15.032 1.00 94.75 304 LYS A CA 1
ATOM 2263 C C . LYS A 1 304 ? -20.543 -11.682 15.993 1.00 94.75 304 LYS A C 1
ATOM 2265 O O . LYS A 1 304 ? -20.462 -11.841 17.211 1.00 94.75 304 LYS A O 1
ATOM 2270 N N . ILE A 1 305 ? -21.124 -10.628 15.438 1.00 94.50 305 ILE A N 1
ATOM 2271 C CA . ILE A 1 305 ? -21.722 -9.528 16.185 1.00 94.50 305 ILE A CA 1
ATOM 2272 C C . ILE A 1 305 ? -23.133 -9.309 15.662 1.00 94.50 305 ILE A C 1
ATOM 2274 O O . ILE A 1 305 ? -23.343 -9.216 14.458 1.00 94.50 305 ILE A O 1
ATOM 2278 N N . GLN A 1 306 ? -24.092 -9.177 16.568 1.00 94.69 306 GLN A N 1
ATOM 2279 C CA . GLN A 1 306 ? -25.428 -8.704 16.255 1.00 94.69 306 GLN A CA 1
ATOM 2280 C C . GLN A 1 306 ? -25.552 -7.228 16.624 1.00 94.69 306 GLN A C 1
ATOM 2282 O O . GLN A 1 306 ? -25.171 -6.811 17.718 1.00 94.69 306 GLN A O 1
ATOM 2287 N N . VAL A 1 307 ? -26.100 -6.445 15.702 1.00 95.12 307 VAL A N 1
ATOM 2288 C CA . VAL A 1 307 ? -26.232 -4.994 15.813 1.00 95.12 307 VAL A CA 1
ATOM 2289 C C . VAL A 1 307 ? -27.701 -4.596 15.754 1.00 95.12 307 VAL A C 1
ATOM 2291 O O . VAL A 1 307 ? -28.443 -5.026 14.871 1.00 95.12 307 VAL A O 1
ATOM 2294 N N . ARG A 1 308 ? -28.120 -3.754 16.697 1.00 92.19 308 ARG A N 1
ATOM 2295 C CA . ARG A 1 308 ? -29.460 -3.174 16.820 1.00 92.19 308 ARG A CA 1
ATOM 2296 C C . ARG A 1 308 ? -29.314 -1.677 17.072 1.00 92.19 308 ARG A C 1
ATOM 2298 O O . ARG A 1 308 ? -28.430 -1.276 17.830 1.00 92.19 308 ARG A O 1
ATOM 2305 N N . LYS A 1 309 ? -30.139 -0.865 16.417 1.00 86.06 309 LYS A N 1
ATOM 2306 C CA . LYS A 1 309 ? -30.117 0.592 16.554 1.00 86.06 309 LYS A CA 1
ATOM 2307 C C . LYS A 1 309 ? -31.366 1.109 17.247 1.00 86.06 309 LYS A C 1
ATOM 2309 O O . LYS A 1 309 ? -32.437 0.503 17.035 1.00 86.06 309 LYS A O 1
#

Radius of gyration: 26.64 Å; Cα contacts (8 Å, |Δi|>4): 433; chains: 1; bounding box: 64×55×82 Å

Solvent-accessible surface area (backbone atoms only — not comparable to full-atom values): 19098 Å² total; per-residue (Å²): 133,90,74,80,81,73,86,76,76,86,85,54,93,97,62,80,84,86,62,69,60,48,77,52,69,47,78,76,44,78,43,80,66,79,63,60,51,68,56,73,52,72,58,86,56,32,36,49,36,39,38,36,44,20,29,37,39,27,37,39,41,32,32,28,34,61,86,80,68,46,73,76,46,76,44,78,50,74,50,76,39,62,26,43,36,41,33,35,40,41,50,49,76,59,89,93,45,80,46,77,50,80,49,71,55,71,52,64,62,59,64,70,60,53,52,51,50,52,51,53,53,47,49,46,58,45,53,19,64,78,69,74,46,75,45,64,68,60,58,74,64,63,63,98,57,86,73,99,61,60,72,76,73,52,60,79,55,87,77,62,79,75,91,75,80,73,81,83,79,88,76,84,86,82,86,86,81,90,84,90,82,84,91,77,84,89,79,88,83,91,81,90,82,78,91,81,80,88,85,82,90,78,83,91,64,47,62,36,57,36,56,85,98,47,50,64,76,42,74,70,28,50,58,42,46,52,52,48,49,58,46,11,66,78,40,81,33,62,36,38,34,33,35,45,57,82,72,79,65,60,32,65,60,48,44,55,49,48,53,47,34,52,49,46,52,53,53,56,37,38,77,63,70,29,50,72,93,31,54,43,79,76,43,63,76,59,62,80,48,80,80,78,51,69,56,67,93,69,20,16,53,60,35,32,34,39,31,33,86